Protein AF-A0A2V6XNB4-F1 (afdb_monomer_lite)

Radius o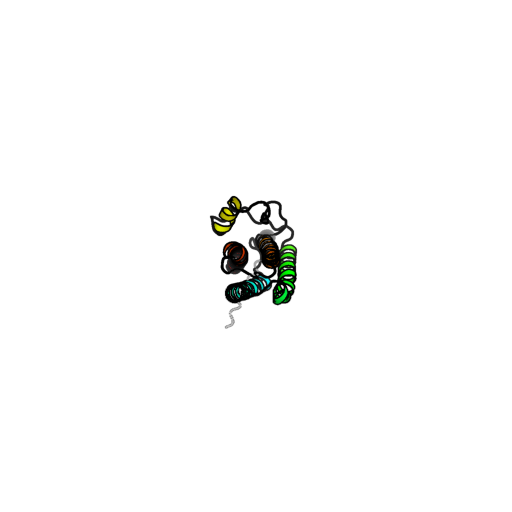f gyration: 26.59 Å; chains: 1; bounding box: 53×31×104 Å

Structure (mmCIF, N/CA/C/O backbone):
data_AF-A0A2V6XNB4-F1
#
_entry.id   AF-A0A2V6XNB4-F1
#
loop_
_atom_site.group_PDB
_atom_site.id
_atom_site.type_symbol
_atom_site.label_atom_id
_atom_site.label_alt_id
_atom_site.label_comp_id
_atom_site.label_asym_id
_atom_site.label_entity_id
_atom_site.label_seq_id
_atom_site.pdbx_PDB_ins_code
_atom_site.Cartn_x
_atom_site.Cartn_y
_atom_site.Cartn_z
_atom_site.occupancy
_atom_site.B_iso_or_equiv
_atom_site.auth_seq_id
_atom_site.auth_comp_id
_atom_site.auth_asym_id
_atom_site.auth_atom_id
_atom_site.pdbx_PDB_model_num
ATOM 1 N N . MET A 1 1 ? -8.837 -12.699 82.727 1.00 42.81 1 MET A N 1
ATOM 2 C CA . MET A 1 1 ? -9.669 -11.525 82.376 1.00 42.81 1 MET A CA 1
ATOM 3 C C . MET A 1 1 ? -9.891 -11.520 80.866 1.00 42.81 1 MET A C 1
ATOM 5 O O . MET A 1 1 ? -9.020 -11.068 80.139 1.00 42.81 1 MET A O 1
ATOM 9 N N . ALA A 1 2 ? -11.000 -12.085 80.384 1.00 44.78 2 ALA A N 1
ATOM 10 C CA . ALA A 1 2 ? -11.318 -12.168 78.955 1.00 44.78 2 ALA A CA 1
ATOM 11 C C . ALA A 1 2 ? -12.496 -11.232 78.648 1.00 44.78 2 ALA A C 1
ATOM 13 O O . ALA A 1 2 ? -13.593 -11.425 79.165 1.00 44.78 2 ALA A O 1
ATOM 14 N N . ARG A 1 3 ? -12.256 -10.177 77.859 1.00 52.78 3 ARG A N 1
ATOM 15 C CA . ARG A 1 3 ? -13.301 -9.248 77.405 1.00 52.78 3 ARG A CA 1
ATOM 16 C C . ARG A 1 3 ? -13.975 -9.831 76.162 1.00 52.78 3 ARG A C 1
ATOM 18 O O . ARG A 1 3 ? -13.385 -9.806 75.085 1.00 52.78 3 ARG A O 1
ATOM 25 N N . LEU A 1 4 ? -15.203 -10.333 76.309 1.00 51.72 4 LEU A N 1
ATOM 26 C CA . LEU A 1 4 ? -16.072 -10.641 75.172 1.00 51.72 4 LEU A CA 1
ATOM 27 C C . LEU A 1 4 ? -16.420 -9.335 74.442 1.00 51.72 4 LEU A C 1
ATOM 29 O O . LEU A 1 4 ? -17.071 -8.454 75.001 1.00 51.72 4 LEU A O 1
ATOM 33 N N . ARG A 1 5 ? -15.980 -9.211 73.188 1.00 61.19 5 ARG A N 1
ATOM 34 C CA . ARG A 1 5 ? -16.463 -8.183 72.262 1.00 61.19 5 ARG A CA 1
ATOM 35 C C . ARG A 1 5 ? -17.770 -8.682 71.653 1.00 61.19 5 ARG A C 1
ATOM 37 O O . ARG A 1 5 ? -17.759 -9.594 70.833 1.00 61.19 5 ARG A O 1
ATOM 44 N N . ALA A 1 6 ? -18.883 -8.091 72.075 1.00 53.97 6 ALA A N 1
ATOM 45 C CA . ALA A 1 6 ? -20.176 -8.278 71.438 1.00 53.97 6 ALA A CA 1
ATOM 46 C C . ALA A 1 6 ? -20.136 -7.640 70.040 1.00 53.97 6 ALA A C 1
ATOM 48 O O . ALA A 1 6 ? -20.101 -6.417 69.904 1.00 53.97 6 ALA A O 1
ATOM 49 N N . PHE A 1 7 ? -20.099 -8.472 69.001 1.00 56.19 7 PHE A N 1
ATOM 50 C CA . PHE A 1 7 ? -20.357 -8.039 67.633 1.00 56.19 7 PHE A CA 1
ATOM 51 C C . PHE A 1 7 ? -21.868 -7.859 67.480 1.00 56.19 7 PHE A C 1
ATOM 53 O O . PHE A 1 7 ? -22.618 -8.829 67.395 1.00 56.19 7 PHE A O 1
ATOM 60 N N . LEU A 1 8 ? -22.317 -6.604 67.483 1.00 51.56 8 LEU A N 1
ATOM 61 C CA . LEU A 1 8 ? -23.664 -6.242 67.058 1.00 51.56 8 LEU A CA 1
ATOM 62 C C . LEU A 1 8 ? -23.783 -6.551 65.565 1.00 51.56 8 LEU A C 1
ATOM 64 O O . LEU A 1 8 ? -23.260 -5.825 64.721 1.00 51.56 8 LEU A O 1
ATOM 68 N N . ILE A 1 9 ? -24.461 -7.651 65.250 1.00 56.78 9 ILE A N 1
ATOM 69 C CA . ILE A 1 9 ? -24.905 -7.963 63.896 1.00 56.78 9 ILE A CA 1
ATOM 70 C C . ILE A 1 9 ? -26.051 -6.989 63.596 1.00 56.78 9 ILE A C 1
ATOM 72 O O . ILE A 1 9 ? -27.205 -7.245 63.931 1.00 56.78 9 ILE A O 1
ATOM 76 N N . LEU A 1 10 ? -25.728 -5.822 63.030 1.00 55.91 10 LEU A N 1
ATOM 77 C CA . LEU A 1 10 ? -26.738 -4.949 62.440 1.00 55.91 10 LEU A CA 1
ATOM 78 C C . LEU A 1 10 ? -27.317 -5.677 61.228 1.00 55.91 10 LEU A C 1
ATOM 80 O O . LEU A 1 10 ? -26.638 -5.829 60.215 1.00 55.91 10 LEU A O 1
ATOM 84 N N . HIS A 1 11 ? -28.567 -6.126 61.332 1.00 57.62 11 HIS A N 1
ATOM 85 C CA . HIS A 1 11 ? -29.320 -6.582 60.172 1.00 57.62 11 HIS A CA 1
ATOM 86 C C . HIS A 1 11 ? -29.524 -5.393 59.220 1.00 57.62 11 HIS A C 1
ATOM 88 O O . HIS A 1 11 ? -30.207 -4.433 59.595 1.00 57.62 11 HIS A O 1
ATOM 94 N N . PRO A 1 12 ? -28.928 -5.410 58.013 1.00 58.97 12 PRO A N 1
ATOM 95 C CA . PRO A 1 12 ? -29.133 -4.347 57.043 1.00 58.97 12 PRO A CA 1
ATOM 96 C C . PRO A 1 12 ? -30.604 -4.335 56.626 1.00 58.97 12 PRO A C 1
ATOM 98 O O . PRO A 1 12 ? -31.209 -5.385 56.396 1.00 58.97 12 PRO A O 1
ATOM 101 N N . ARG A 1 13 ? -31.197 -3.141 56.551 1.00 72.62 13 ARG A N 1
ATOM 102 C CA . ARG A 1 13 ? -32.594 -2.990 56.124 1.00 72.62 13 ARG A CA 1
ATOM 103 C C . ARG A 1 13 ? -32.715 -3.377 54.642 1.00 72.62 13 ARG A C 1
ATOM 105 O O . ARG A 1 13 ? -31.803 -3.068 53.874 1.00 72.62 13 ARG A O 1
ATOM 112 N N . PRO A 1 14 ? -33.826 -3.998 54.207 1.00 69.31 14 PRO A N 1
ATOM 113 C CA . PRO A 1 14 ? -34.010 -4.438 52.817 1.00 69.31 14 PRO A CA 1
ATOM 114 C C . PRO A 1 14 ? -33.894 -3.291 51.795 1.00 69.31 14 PRO A C 1
ATOM 116 O O . PRO A 1 14 ? -33.482 -3.506 50.660 1.00 69.31 14 PRO A O 1
ATOM 119 N N . GLU A 1 15 ? -34.152 -2.051 52.215 1.00 69.88 15 GLU A N 1
ATOM 120 C CA . GLU A 1 15 ? -33.983 -0.846 51.393 1.00 69.88 15 GLU A CA 1
ATOM 121 C C . GLU A 1 15 ? -32.513 -0.556 51.032 1.00 69.88 15 GLU A C 1
ATOM 123 O O . GLU A 1 15 ? -32.226 -0.020 49.963 1.00 69.88 15 GLU A O 1
ATOM 128 N N . GLN A 1 16 ? -31.557 -0.971 51.874 1.00 71.06 16 GLN A N 1
ATOM 129 C CA . GLN A 1 16 ? -30.125 -0.825 51.586 1.00 71.06 16 GLN A CA 1
ATOM 130 C C . GLN A 1 16 ? -29.653 -1.810 50.508 1.00 71.06 16 GLN A C 1
ATOM 132 O O . GLN A 1 16 ? -28.746 -1.487 49.745 1.00 71.06 16 GLN A O 1
ATOM 137 N N . TRP A 1 17 ? -30.291 -2.978 50.389 1.00 75.31 17 TRP A N 1
ATOM 138 C CA . TRP A 1 17 ? -29.971 -3.959 49.347 1.00 75.31 17 TRP A CA 1
ATOM 139 C C . TRP A 1 17 ? -30.378 -3.487 47.951 1.00 75.31 17 TRP A C 1
ATOM 141 O O . TRP A 1 17 ? -29.634 -3.700 46.995 1.00 75.31 17 TRP A O 1
ATOM 151 N N . LEU A 1 18 ? -31.515 -2.795 47.836 1.00 75.25 18 LEU A N 1
ATOM 152 C CA . LEU A 1 18 ? -31.970 -2.202 46.575 1.00 75.25 18 LEU A CA 1
ATOM 153 C C . LEU A 1 18 ? -30.993 -1.140 46.062 1.00 75.25 18 LEU A C 1
ATOM 155 O O . LEU A 1 18 ? -30.631 -1.170 44.890 1.00 75.25 18 LEU A O 1
ATOM 159 N N . LEU A 1 19 ? -30.505 -0.258 46.940 1.00 77.31 19 LEU A N 1
ATOM 160 C CA . LEU A 1 19 ? -29.501 0.750 46.581 1.00 77.31 19 LEU A CA 1
ATOM 161 C C . LEU A 1 19 ? -28.170 0.121 46.155 1.00 77.31 19 LEU A C 1
ATOM 163 O O . LEU A 1 19 ? -27.579 0.561 45.172 1.00 77.31 19 LEU A O 1
ATOM 167 N N . VAL A 1 20 ? -27.718 -0.930 46.846 1.00 77.00 20 VAL A N 1
ATOM 168 C CA . VAL A 1 20 ? -26.485 -1.647 46.482 1.00 77.00 20 VAL A CA 1
ATOM 169 C C . VAL A 1 2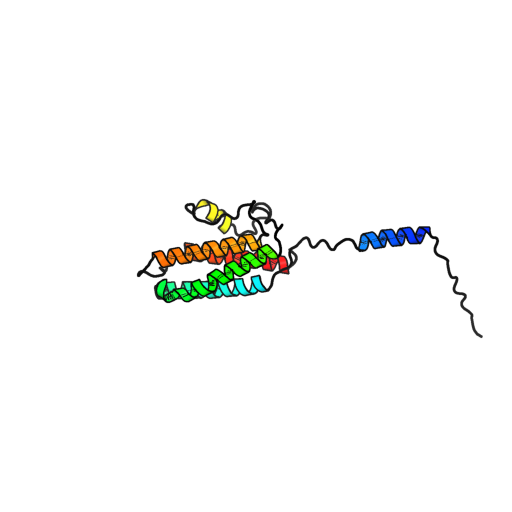0 ? -26.629 -2.348 45.129 1.00 77.00 20 VAL A C 1
ATOM 171 O O . VAL A 1 20 ? -25.717 -2.251 44.314 1.00 77.00 20 VAL A O 1
ATOM 174 N N . LEU A 1 21 ? -27.769 -2.986 44.843 1.00 77.62 21 LEU A N 1
ATOM 175 C CA . LEU A 1 21 ? -28.040 -3.629 43.549 1.00 77.62 21 LEU A CA 1
ATOM 176 C C . LEU A 1 21 ? -28.116 -2.623 42.392 1.00 77.62 21 LEU A C 1
ATOM 178 O O . LEU A 1 21 ? -27.588 -2.892 41.315 1.00 77.62 21 LEU A O 1
ATOM 182 N N . LEU A 1 22 ? -28.719 -1.453 42.617 1.00 76.25 22 LEU A N 1
ATOM 183 C CA . LEU A 1 22 ? -28.823 -0.390 41.612 1.00 76.25 22 LEU A CA 1
ATOM 184 C C . LEU A 1 22 ? -27.452 0.239 41.314 1.00 76.25 22 LEU A C 1
ATOM 186 O O . LEU A 1 22 ? -27.121 0.487 40.154 1.00 76.25 22 LEU A O 1
ATOM 190 N N . LEU A 1 23 ? -26.621 0.418 42.348 1.00 72.88 23 LEU A N 1
ATOM 191 C CA . LEU A 1 23 ? -25.243 0.891 42.207 1.00 72.88 23 LEU A CA 1
ATOM 192 C C . LEU A 1 23 ? -24.356 -0.142 41.492 1.00 72.88 23 LEU A C 1
ATOM 194 O O . LEU A 1 23 ? -23.561 0.224 40.630 1.00 72.88 23 LEU A O 1
ATOM 198 N N . TYR A 1 24 ? -24.516 -1.434 41.807 1.00 72.62 24 TYR A N 1
ATOM 199 C CA . TYR A 1 24 ? -23.783 -2.510 41.135 1.00 72.62 24 TYR A CA 1
ATOM 200 C C . TYR A 1 24 ? -24.183 -2.611 39.660 1.00 72.62 24 TYR A C 1
ATOM 202 O O . TYR A 1 24 ? -23.306 -2.699 38.809 1.00 72.62 24 TYR A O 1
ATOM 210 N N . GLY A 1 25 ? -25.480 -2.505 39.344 1.00 67.00 25 GLY A N 1
ATOM 211 C CA . GLY A 1 25 ? -25.990 -2.502 37.970 1.00 67.00 25 GLY A CA 1
ATOM 212 C C . GLY A 1 25 ? -25.437 -1.359 37.111 1.00 67.00 25 GLY A C 1
ATOM 213 O O . GLY A 1 25 ? -25.128 -1.575 35.942 1.00 67.00 25 GLY A O 1
ATOM 214 N N . ALA A 1 26 ? -25.232 -0.173 37.695 1.00 61.41 26 ALA A N 1
ATOM 215 C CA . ALA A 1 26 ? -24.593 0.954 37.009 1.00 61.41 26 ALA A CA 1
ATOM 216 C C . ALA A 1 26 ? -23.077 0.755 36.800 1.00 61.41 26 ALA A C 1
ATOM 218 O O . ALA A 1 26 ? -22.527 1.227 35.807 1.00 61.41 26 ALA A O 1
ATOM 219 N N . LEU A 1 27 ? -22.401 0.031 37.701 1.00 59.59 27 LEU A N 1
ATOM 220 C CA . LEU A 1 27 ? -20.961 -0.253 37.621 1.00 59.59 27 LEU A CA 1
ATOM 221 C C . LEU A 1 27 ? -20.611 -1.408 36.670 1.00 59.59 27 LEU A C 1
ATOM 223 O O . LEU A 1 27 ? -19.488 -1.449 36.176 1.00 59.59 27 LEU A O 1
ATOM 227 N N . VAL A 1 28 ? -21.559 -2.302 36.351 1.00 61.50 28 VAL A N 1
ATOM 228 C CA . VAL A 1 28 ? -21.407 -3.250 35.222 1.00 61.50 28 VAL A CA 1
ATOM 229 C C . VAL A 1 28 ? -21.686 -2.580 33.868 1.00 61.50 28 VAL A C 1
ATOM 231 O O . VAL A 1 28 ? -21.702 -3.251 32.835 1.00 61.50 28 VAL A O 1
ATOM 234 N N . GLY A 1 29 ? -21.900 -1.257 33.858 1.00 53.81 29 GLY A N 1
ATOM 235 C CA . GLY A 1 29 ? -22.015 -0.455 32.650 1.00 53.81 29 GLY A CA 1
ATOM 236 C C . GLY A 1 29 ? -20.847 -0.751 31.718 1.00 53.81 29 GLY A C 1
ATOM 237 O O . GLY A 1 29 ? -19.687 -0.571 32.086 1.00 53.81 29 GLY A O 1
ATOM 238 N N . CYS A 1 30 ? -21.181 -1.269 30.535 1.00 58.44 30 CYS A N 1
ATOM 239 C CA . CYS A 1 30 ? -20.255 -1.651 29.484 1.00 58.44 30 CYS A CA 1
ATOM 240 C C . CYS A 1 30 ? -19.095 -0.661 29.411 1.00 58.44 30 CYS A C 1
ATOM 242 O O . CYS A 1 30 ? -19.317 0.540 29.259 1.00 58.44 30 CYS A O 1
ATOM 244 N N . THR A 1 31 ? -17.861 -1.155 29.490 1.00 53.81 31 THR A N 1
ATOM 245 C CA . THR A 1 31 ? -16.679 -0.387 29.110 1.00 53.81 31 THR A CA 1
ATOM 246 C C . THR A 1 31 ? -16.856 -0.011 27.643 1.00 53.81 31 THR A C 1
ATOM 248 O O . THR A 1 31 ? -16.518 -0.778 26.742 1.00 53.81 31 THR A O 1
ATOM 251 N N . VAL A 1 32 ? -17.464 1.149 27.390 1.00 55.00 32 VAL A N 1
ATOM 252 C CA . VAL A 1 32 ? -17.622 1.698 26.050 1.00 55.00 32 VAL A CA 1
ATOM 253 C C . VAL A 1 32 ? -16.219 2.072 25.600 1.00 55.00 32 VAL A C 1
ATOM 255 O O . VAL A 1 32 ? -15.714 3.155 25.889 1.00 55.00 32 VAL A O 1
ATOM 258 N N . ARG A 1 33 ? -15.536 1.136 24.936 1.00 56.56 33 ARG A N 1
ATOM 259 C CA . ARG A 1 33 ? -14.321 1.445 24.192 1.00 56.56 33 ARG A CA 1
ATOM 260 C C . ARG A 1 33 ? -14.748 2.270 22.987 1.00 56.56 33 ARG A C 1
ATOM 262 O O . ARG A 1 33 ? -15.116 1.727 21.953 1.00 56.56 33 ARG A O 1
ATOM 269 N N . LEU A 1 34 ? -14.719 3.590 23.158 1.00 61.91 34 LEU A N 1
ATOM 270 C CA . LEU A 1 34 ? -14.965 4.555 22.085 1.00 61.91 34 LEU A CA 1
ATOM 271 C C . LEU A 1 34 ? -13.915 4.474 20.966 1.00 61.91 34 LEU A C 1
ATOM 273 O O . LEU A 1 34 ? -14.150 4.989 19.879 1.00 61.91 34 LEU A O 1
ATOM 277 N N . ILE A 1 35 ? -12.777 3.819 21.216 1.00 65.56 35 ILE A N 1
ATOM 278 C CA . ILE A 1 35 ? -11.653 3.729 20.286 1.00 65.56 35 ILE A CA 1
ATOM 279 C C . ILE A 1 35 ? -11.433 2.266 19.902 1.00 65.56 35 ILE A C 1
ATOM 281 O O . ILE A 1 35 ? -11.346 1.382 20.760 1.00 65.56 35 ILE A O 1
ATOM 285 N N . GLN A 1 36 ? -11.355 2.028 18.592 1.00 73.81 36 GLN A N 1
ATOM 286 C CA . GLN A 1 36 ? -10.986 0.745 17.997 1.00 73.81 36 GLN A CA 1
ATOM 287 C C . GLN A 1 36 ? -9.654 0.240 18.573 1.00 73.81 36 GLN A C 1
ATOM 289 O O . GLN A 1 36 ? -8.712 1.028 18.695 1.00 73.81 36 GLN A O 1
ATOM 294 N N . PRO A 1 37 ? -9.535 -1.057 18.907 1.00 83.00 37 PRO A N 1
ATOM 295 C CA . PRO A 1 37 ? -8.266 -1.594 19.366 1.00 83.00 37 PRO A CA 1
ATOM 296 C C . PRO A 1 37 ? -7.214 -1.466 18.259 1.00 83.00 37 PRO A C 1
ATOM 298 O O . PRO A 1 37 ? -7.492 -1.709 17.087 1.00 83.00 37 PRO A O 1
ATOM 301 N N . HIS A 1 38 ? -6.005 -1.080 18.657 1.00 89.62 38 HIS A N 1
ATOM 302 C CA . HIS A 1 38 ? -4.817 -1.137 17.810 1.00 89.62 38 HIS A CA 1
ATOM 303 C C . HIS A 1 38 ? -4.607 -2.554 17.261 1.00 89.62 38 HIS A C 1
ATOM 305 O O . HIS A 1 38 ? -4.710 -3.524 18.019 1.00 89.62 38 HIS A O 1
ATOM 311 N N . ASP A 1 39 ? -4.265 -2.672 15.977 1.00 94.19 39 ASP A N 1
ATOM 312 C CA . ASP A 1 39 ? -3.939 -3.952 15.352 1.00 94.19 39 ASP A CA 1
ATOM 313 C C . ASP A 1 39 ? -2.443 -4.036 15.030 1.00 94.19 39 ASP A C 1
ATOM 315 O O . ASP A 1 39 ? -1.956 -3.528 14.017 1.00 94.19 39 ASP A O 1
ATOM 319 N N . GLU A 1 40 ? -1.699 -4.749 15.878 1.00 95.31 40 GLU A N 1
ATOM 320 C CA . GLU A 1 40 ? -0.253 -4.907 15.707 1.00 95.31 40 GLU A CA 1
ATOM 321 C C . GLU A 1 40 ? 0.139 -5.600 14.392 1.00 95.31 40 GLU A C 1
ATOM 323 O O . GLU A 1 40 ? 1.265 -5.449 13.913 1.00 95.31 40 GLU A O 1
ATOM 328 N N . VAL A 1 41 ? -0.748 -6.417 13.811 1.00 97.12 41 VAL A N 1
ATOM 329 C CA . VAL A 1 41 ? -0.471 -7.065 12.524 1.00 97.12 41 VAL A CA 1
ATOM 330 C C . VAL A 1 41 ? -0.503 -6.026 11.412 1.00 97.12 41 VAL A C 1
ATOM 332 O O . VAL A 1 41 ? 0.363 -6.073 10.539 1.00 97.12 41 VAL A O 1
ATOM 335 N N . ILE A 1 42 ? -1.445 -5.083 11.457 1.00 96.62 42 ILE A N 1
ATOM 336 C CA . ILE A 1 42 ? -1.513 -3.978 10.497 1.00 96.62 42 ILE A CA 1
ATOM 337 C C . ILE A 1 42 ? -0.280 -3.087 10.656 1.00 96.62 42 ILE A C 1
ATOM 339 O O . ILE A 1 42 ? 0.450 -2.902 9.685 1.00 96.62 42 ILE A O 1
ATOM 343 N N . ASP A 1 43 ? 0.021 -2.634 11.875 1.00 96.50 43 ASP A N 1
ATOM 344 C CA . ASP A 1 43 ? 1.171 -1.763 12.162 1.00 96.50 43 ASP A CA 1
ATOM 345 C C . ASP A 1 43 ? 2.499 -2.350 11.653 1.00 96.50 43 ASP A C 1
ATOM 347 O O . ASP A 1 43 ? 3.223 -1.721 10.873 1.00 96.50 43 ASP A O 1
ATOM 351 N N . ARG A 1 44 ? 2.787 -3.614 11.998 1.00 98.12 44 ARG A N 1
ATOM 352 C CA . ARG A 1 44 ? 4.026 -4.281 11.572 1.00 98.12 44 ARG A CA 1
ATOM 353 C C . ARG A 1 44 ? 4.100 -4.491 10.063 1.00 98.12 44 ARG A C 1
ATOM 355 O O . ARG A 1 44 ? 5.163 -4.290 9.476 1.00 98.12 44 ARG A O 1
ATOM 362 N N . ASN A 1 45 ? 3.015 -4.938 9.425 1.00 98.31 45 ASN A N 1
ATOM 363 C CA . ASN A 1 45 ? 3.054 -5.247 7.992 1.00 98.31 45 ASN A CA 1
ATOM 364 C C . ASN A 1 45 ? 3.075 -3.984 7.131 1.00 98.31 45 ASN A C 1
ATOM 366 O O . ASN A 1 45 ? 3.781 -3.968 6.126 1.00 98.31 45 ASN A O 1
ATOM 370 N N . VAL A 1 46 ? 2.370 -2.923 7.530 1.00 98.19 46 VAL A N 1
ATOM 371 C CA . VAL A 1 46 ? 2.422 -1.634 6.829 1.00 98.19 46 VAL A CA 1
ATOM 372 C C . VAL A 1 46 ? 3.783 -0.965 7.019 1.00 98.19 46 VAL A C 1
ATOM 374 O O . VAL A 1 46 ? 4.318 -0.416 6.059 1.00 98.19 46 VAL A O 1
ATOM 377 N N . SER A 1 47 ? 4.399 -1.073 8.203 1.00 98.38 47 SER A N 1
ATOM 378 C CA . SER A 1 47 ? 5.775 -0.598 8.420 1.00 98.38 47 SER A CA 1
ATOM 379 C C . SER A 1 47 ? 6.760 -1.318 7.500 1.00 98.38 47 SER A C 1
ATOM 381 O O . SER A 1 47 ? 7.529 -0.677 6.786 1.00 98.38 47 SER A O 1
ATOM 383 N N . ARG A 1 48 ? 6.675 -2.655 7.431 1.00 98.56 48 ARG A N 1
ATOM 384 C CA . ARG A 1 48 ? 7.510 -3.450 6.522 1.00 98.56 48 ARG A CA 1
ATOM 385 C C . ARG A 1 48 ? 7.278 -3.071 5.060 1.00 98.56 48 ARG A C 1
ATOM 387 O O . ARG A 1 48 ? 8.244 -2.896 4.324 1.00 98.56 48 ARG A O 1
ATOM 394 N N . PHE A 1 49 ? 6.019 -2.921 4.647 1.00 98.62 49 PHE A N 1
ATOM 395 C CA . PHE A 1 49 ? 5.681 -2.464 3.301 1.00 98.62 49 PHE A CA 1
ATOM 396 C C . PHE A 1 49 ? 6.337 -1.114 2.997 1.00 98.62 49 PHE A C 1
ATOM 398 O O . PHE A 1 49 ? 6.973 -0.967 1.960 1.00 98.62 49 PHE A O 1
ATOM 405 N N . HIS A 1 50 ? 6.219 -0.142 3.906 1.00 98.25 50 HIS A N 1
ATOM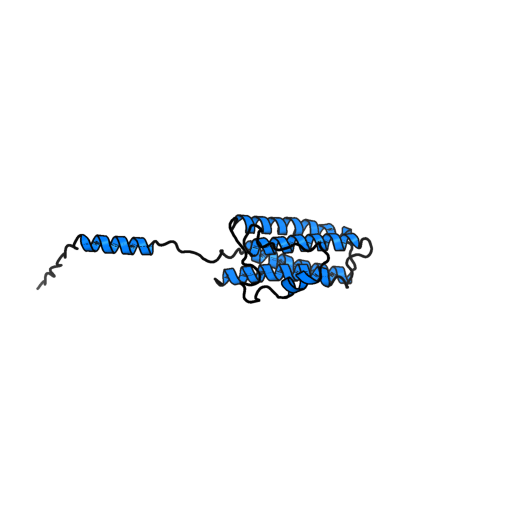 406 C CA . HIS A 1 50 ? 6.784 1.194 3.737 1.00 98.25 50 HIS A CA 1
ATOM 407 C C . HIS A 1 50 ? 8.302 1.150 3.508 1.00 98.25 50 HIS A C 1
ATOM 409 O O . HIS A 1 50 ? 8.803 1.758 2.560 1.00 98.25 50 HIS A O 1
ATOM 415 N N . GLU A 1 51 ? 9.027 0.402 4.342 1.00 98.44 51 GLU A N 1
ATOM 416 C CA . GLU A 1 51 ? 10.480 0.243 4.235 1.00 98.44 51 GLU A CA 1
ATOM 417 C C . GLU A 1 51 ? 10.898 -0.455 2.934 1.00 98.44 51 GLU A C 1
ATOM 419 O O . GLU A 1 51 ? 11.808 0.007 2.237 1.00 98.44 51 GLU A O 1
ATOM 424 N N . GLU A 1 52 ? 10.233 -1.559 2.586 1.00 98.56 52 GLU A N 1
ATOM 425 C CA . GLU A 1 52 ? 10.543 -2.324 1.379 1.00 98.56 52 GLU A CA 1
ATOM 426 C C . GLU A 1 52 ? 10.188 -1.556 0.106 1.00 98.56 52 GLU A C 1
ATOM 428 O O . GLU A 1 52 ? 10.982 -1.546 -0.832 1.00 98.56 52 GLU A O 1
ATOM 433 N N . PHE A 1 53 ? 9.055 -0.852 0.077 1.00 98.25 53 PHE A N 1
ATOM 434 C CA . PHE A 1 53 ? 8.648 -0.023 -1.056 1.00 98.25 53 PHE A CA 1
ATOM 435 C C . PHE A 1 53 ? 9.590 1.167 -1.263 1.00 98.25 53 PHE A C 1
ATOM 437 O O . PHE A 1 53 ? 9.979 1.473 -2.395 1.00 98.25 53 PHE A O 1
ATOM 444 N N . LEU A 1 54 ? 10.022 1.823 -0.183 1.00 96.69 54 LEU A N 1
ATOM 445 C CA . LEU A 1 54 ? 11.012 2.893 -0.275 1.00 96.69 54 LEU A CA 1
ATOM 446 C C . LEU A 1 54 ? 12.332 2.372 -0.856 1.00 96.69 54 LEU A C 1
ATOM 448 O O . LEU A 1 54 ? 12.865 2.958 -1.798 1.00 96.69 54 LEU A O 1
ATOM 452 N N . ARG A 1 55 ? 12.836 1.244 -0.341 1.00 97.38 55 ARG A N 1
ATOM 453 C CA . ARG A 1 55 ? 14.060 0.616 -0.855 1.00 97.38 55 ARG A CA 1
ATOM 454 C C . ARG A 1 55 ? 13.909 0.220 -2.321 1.00 97.38 55 ARG A C 1
ATOM 456 O O . ARG A 1 55 ? 14.783 0.534 -3.124 1.00 97.38 55 ARG A O 1
ATOM 463 N N . PHE A 1 56 ? 12.794 -0.421 -2.663 1.00 97.25 56 PHE A N 1
ATOM 464 C CA . PHE A 1 56 ? 12.468 -0.836 -4.020 1.00 97.25 56 PHE A CA 1
ATOM 465 C C . PHE A 1 56 ? 12.525 0.350 -4.984 1.00 97.25 56 PHE A C 1
ATOM 467 O O . PHE A 1 56 ? 13.260 0.315 -5.964 1.00 97.25 56 PHE A O 1
ATOM 474 N N . THR A 1 57 ? 11.810 1.433 -4.684 1.00 95.56 57 THR A N 1
ATOM 475 C CA . THR A 1 57 ? 11.732 2.593 -5.584 1.00 95.56 57 THR A CA 1
ATOM 476 C C . THR A 1 57 ? 13.043 3.372 -5.701 1.00 95.56 57 THR A C 1
ATOM 478 O O . THR A 1 57 ? 13.323 3.911 -6.770 1.00 95.56 57 THR A O 1
ATOM 481 N N . ILE A 1 58 ? 13.874 3.408 -4.654 1.00 94.12 58 ILE A N 1
ATOM 482 C CA . ILE A 1 58 ? 15.235 3.963 -4.735 1.00 94.12 58 ILE A CA 1
ATOM 483 C C . ILE A 1 58 ? 16.108 3.112 -5.662 1.00 94.12 58 ILE A C 1
ATOM 485 O O . ILE A 1 58 ? 16.780 3.663 -6.533 1.00 94.12 58 ILE A O 1
ATOM 489 N N . GLU A 1 59 ? 16.087 1.789 -5.495 1.00 95.12 59 GLU A N 1
ATOM 490 C CA . GLU A 1 59 ? 16.891 0.874 -6.306 1.00 95.12 59 GLU A CA 1
ATOM 491 C C . GLU A 1 59 ? 16.470 0.926 -7.776 1.00 95.12 59 GLU A C 1
ATOM 493 O O . GLU A 1 59 ? 17.300 1.159 -8.655 1.00 95.12 59 GLU A O 1
ATOM 498 N N . GLN A 1 60 ? 15.167 0.814 -8.048 1.00 94.38 60 GLN A N 1
ATOM 499 C CA . GLN A 1 60 ? 14.652 0.855 -9.416 1.00 94.38 60 GLN A CA 1
ATOM 500 C C . GLN A 1 60 ? 14.864 2.223 -10.072 1.00 94.38 60 GLN A C 1
ATOM 502 O O . GLN A 1 60 ? 15.171 2.277 -11.255 1.00 94.38 60 GLN A O 1
ATOM 507 N N . GLY A 1 61 ? 14.803 3.329 -9.322 1.00 90.12 61 GLY A N 1
ATOM 508 C CA . GLY A 1 61 ? 15.134 4.654 -9.859 1.00 90.12 61 GLY A CA 1
ATOM 509 C C . GLY A 1 61 ? 16.605 4.802 -10.278 1.00 90.12 61 GLY A C 1
ATOM 510 O O . GLY A 1 61 ? 16.912 5.624 -11.141 1.00 90.12 61 GLY A O 1
ATOM 511 N N . ARG A 1 62 ? 17.520 4.007 -9.698 1.00 91.56 62 ARG A N 1
ATOM 512 C CA . ARG A 1 62 ? 18.945 3.974 -10.080 1.00 91.56 62 ARG A CA 1
ATOM 513 C C . ARG A 1 62 ? 19.204 3.042 -11.257 1.00 91.56 62 ARG A C 1
ATOM 515 O O . ARG A 1 62 ? 19.969 3.396 -12.149 1.00 91.56 62 ARG A O 1
ATOM 522 N N . THR A 1 63 ? 18.598 1.859 -11.244 1.00 93.75 63 THR A N 1
ATOM 523 C CA . THR A 1 63 ? 18.844 0.811 -12.246 1.00 93.75 63 THR A CA 1
ATOM 524 C C . THR A 1 63 ? 17.942 0.918 -13.467 1.00 93.75 63 THR A C 1
ATOM 526 O O . THR A 1 63 ? 18.233 0.294 -14.483 1.00 93.75 63 THR A O 1
ATOM 529 N N . ARG A 1 64 ? 16.859 1.702 -13.378 1.00 92.69 64 ARG A N 1
ATOM 530 C CA . ARG A 1 64 ? 15.740 1.697 -14.329 1.00 92.69 64 ARG A CA 1
ATOM 531 C C . ARG A 1 64 ? 15.211 0.283 -14.569 1.00 92.69 64 ARG A C 1
ATOM 533 O O . ARG A 1 64 ? 14.924 -0.097 -15.702 1.00 92.69 64 ARG A O 1
ATOM 540 N N . GLY A 1 65 ? 15.129 -0.530 -13.515 1.00 94.56 65 GLY A N 1
ATOM 541 C CA . GLY A 1 65 ? 14.630 -1.892 -13.655 1.00 94.56 65 GLY A CA 1
ATOM 542 C C . GLY A 1 65 ? 13.184 -1.898 -14.142 1.00 94.56 65 GLY A C 1
ATOM 543 O O . GLY A 1 65 ? 12.410 -0.989 -13.845 1.00 94.56 65 GLY A O 1
ATOM 544 N N . THR A 1 66 ? 12.849 -2.903 -14.950 1.00 97.62 66 THR A N 1
ATOM 545 C CA . THR A 1 66 ? 11.544 -3.017 -15.607 1.00 97.62 66 THR A CA 1
ATOM 546 C C . THR A 1 66 ? 10.521 -3.691 -14.706 1.00 97.62 66 THR A C 1
ATOM 548 O O . THR A 1 66 ? 10.870 -4.426 -13.778 1.00 97.62 66 THR A O 1
ATOM 551 N N . PHE A 1 67 ? 9.239 -3.498 -15.012 1.00 97.50 67 PHE A N 1
ATOM 552 C CA . PHE A 1 67 ? 8.160 -4.182 -14.304 1.00 97.50 67 PHE A CA 1
ATOM 553 C C . PHE A 1 67 ? 8.307 -5.707 -14.380 1.00 97.50 67 PHE A C 1
ATOM 555 O O . PHE A 1 67 ? 8.251 -6.377 -13.353 1.00 97.50 67 PHE A O 1
ATOM 562 N N . ALA A 1 68 ? 8.587 -6.244 -15.573 1.00 97.50 68 ALA A N 1
ATOM 563 C CA . ALA A 1 68 ? 8.745 -7.683 -15.792 1.00 97.50 68 ALA A CA 1
ATOM 564 C C . ALA A 1 68 ? 9.868 -8.295 -14.935 1.00 97.50 68 ALA A C 1
ATOM 566 O O . ALA A 1 68 ? 9.702 -9.380 -14.386 1.00 97.50 68 ALA A O 1
ATOM 567 N N . ALA A 1 69 ? 10.987 -7.583 -14.757 1.00 97.69 69 ALA A N 1
ATOM 568 C CA . ALA A 1 69 ? 12.089 -8.038 -13.905 1.00 97.69 69 ALA A CA 1
ATOM 569 C C . ALA A 1 69 ? 11.761 -7.990 -12.400 1.00 97.69 69 ALA A C 1
ATOM 571 O O . ALA A 1 69 ? 12.449 -8.613 -11.596 1.00 97.69 69 ALA A O 1
ATOM 572 N N . ASN A 1 70 ? 10.718 -7.255 -12.015 1.00 97.94 70 ASN A N 1
ATOM 573 C CA . ASN A 1 70 ? 10.368 -6.964 -10.628 1.00 97.94 70 ASN A CA 1
ATOM 574 C C . ASN A 1 70 ? 8.963 -7.453 -10.241 1.00 97.94 70 ASN A C 1
ATOM 576 O O . ASN A 1 70 ? 8.445 -7.069 -9.192 1.00 97.94 70 ASN A O 1
ATOM 580 N N . GLN A 1 71 ? 8.341 -8.306 -11.057 1.00 98.06 71 GLN A N 1
ATOM 581 C CA . GLN A 1 71 ? 6.959 -8.751 -10.865 1.00 98.06 71 GLN A CA 1
ATOM 582 C C . GLN A 1 71 ? 6.734 -9.401 -9.490 1.00 98.06 71 GLN A C 1
ATOM 584 O O . GLN A 1 71 ? 5.742 -9.114 -8.824 1.00 98.06 71 GLN A O 1
ATOM 589 N N . ALA A 1 72 ? 7.722 -10.157 -8.999 1.00 98.19 72 ALA A N 1
ATOM 590 C CA . ALA A 1 72 ? 7.674 -10.807 -7.691 1.00 98.19 72 ALA A CA 1
ATOM 591 C C . ALA A 1 72 ? 7.430 -9.833 -6.520 1.00 98.19 72 ALA A C 1
ATOM 593 O O . ALA A 1 72 ? 6.816 -10.215 -5.522 1.00 98.19 72 ALA A O 1
ATOM 594 N N . PHE A 1 73 ? 7.882 -8.576 -6.626 1.00 98.44 73 PHE A N 1
ATOM 595 C CA . PHE A 1 73 ? 7.615 -7.557 -5.607 1.00 98.44 73 PHE A CA 1
ATOM 596 C C . PHE A 1 73 ? 6.115 -7.242 -5.524 1.00 98.44 73 PHE A C 1
ATOM 598 O O . PHE A 1 73 ? 5.540 -7.211 -4.435 1.00 98.44 73 PHE A O 1
ATOM 605 N N . TYR A 1 74 ? 5.470 -7.073 -6.679 1.00 98.31 74 TYR A N 1
ATOM 606 C CA . TYR A 1 74 ? 4.037 -6.803 -6.787 1.00 98.31 74 TYR A CA 1
ATOM 607 C C . TYR A 1 74 ? 3.197 -8.014 -6.384 1.00 98.31 74 TYR A C 1
ATOM 609 O O . TYR A 1 74 ? 2.292 -7.873 -5.563 1.00 98.31 74 TYR A O 1
ATOM 617 N N . ASP A 1 75 ? 3.563 -9.205 -6.864 1.00 98.06 75 ASP A N 1
ATOM 618 C CA . ASP A 1 75 ? 2.892 -10.466 -6.524 1.00 98.06 75 ASP A CA 1
ATOM 619 C C . ASP A 1 75 ? 2.966 -10.770 -5.020 1.00 98.06 75 ASP A C 1
ATOM 621 O O . ASP A 1 75 ? 2.073 -11.397 -4.453 1.00 98.06 75 ASP A O 1
ATOM 625 N N . THR A 1 76 ? 4.017 -10.297 -4.345 1.00 98.25 76 THR A N 1
ATOM 626 C CA . THR A 1 76 ? 4.149 -10.418 -2.890 1.00 98.25 76 THR A CA 1
ATOM 627 C C . THR A 1 76 ? 3.258 -9.422 -2.156 1.00 98.25 76 THR A C 1
ATOM 629 O O . THR A 1 76 ? 2.593 -9.785 -1.182 1.00 98.25 76 THR A O 1
ATOM 632 N N . TRP A 1 77 ? 3.283 -8.152 -2.561 1.00 98.50 77 TRP A N 1
ATOM 633 C CA . TRP A 1 77 ? 2.707 -7.075 -1.759 1.00 98.50 77 TRP A CA 1
ATOM 634 C C . TRP A 1 77 ? 1.231 -6.807 -2.033 1.00 98.50 77 TRP A C 1
ATOM 636 O O . TRP A 1 77 ? 0.508 -6.534 -1.076 1.00 98.50 77 TRP A O 1
ATOM 646 N N . GLN A 1 78 ? 0.752 -6.965 -3.269 1.00 98.31 78 GLN A N 1
ATOM 647 C CA . GLN A 1 78 ? -0.659 -6.746 -3.599 1.00 98.31 78 GLN A CA 1
ATOM 648 C C . GLN A 1 78 ? -1.600 -7.626 -2.749 1.00 98.31 78 GLN A C 1
ATOM 650 O O . GLN A 1 78 ? -2.412 -7.070 -2.008 1.00 98.31 78 GLN A O 1
ATOM 655 N N . PRO A 1 79 ? -1.470 -8.972 -2.726 1.00 98.19 79 PRO A N 1
ATOM 656 C CA . PRO A 1 79 ? -2.371 -9.811 -1.930 1.00 98.19 79 PRO A CA 1
ATOM 657 C C . PRO A 1 79 ? -2.224 -9.588 -0.420 1.00 98.19 79 PRO A C 1
ATOM 659 O O . PRO A 1 79 ? -3.181 -9.776 0.337 1.00 98.19 79 PRO A O 1
ATOM 662 N N . ARG A 1 80 ? -1.039 -9.169 0.046 1.00 98.44 80 ARG A N 1
ATOM 663 C CA . ARG A 1 80 ? -0.823 -8.819 1.456 1.00 98.44 80 ARG A CA 1
ATOM 664 C C . ARG A 1 80 ? -1.608 -7.571 1.838 1.00 98.44 80 ARG A C 1
ATOM 666 O O . ARG A 1 80 ? -2.282 -7.604 2.862 1.00 98.44 80 ARG A O 1
ATOM 673 N N . LEU A 1 81 ? -1.560 -6.512 1.027 1.00 98.00 81 LEU A N 1
ATOM 674 C CA . LEU A 1 81 ? -2.348 -5.301 1.265 1.00 98.00 81 LEU A CA 1
ATOM 675 C C . LEU A 1 81 ? -3.849 -5.614 1.246 1.00 98.00 81 LEU A C 1
ATOM 677 O O . LEU A 1 81 ? -4.527 -5.274 2.210 1.00 98.00 81 LEU A O 1
ATOM 681 N N . THR A 1 82 ? -4.339 -6.381 0.266 1.00 97.38 82 THR A N 1
ATOM 682 C CA . THR A 1 82 ? -5.740 -6.842 0.229 1.00 97.38 82 THR A CA 1
ATOM 683 C C . THR A 1 82 ? -6.131 -7.615 1.496 1.00 97.38 82 THR A C 1
ATOM 685 O O . THR A 1 82 ? -7.203 -7.399 2.064 1.00 97.38 82 THR A O 1
ATOM 688 N N . THR A 1 83 ? -5.252 -8.491 1.995 1.00 97.94 83 THR A N 1
ATOM 689 C CA . THR A 1 83 ? -5.492 -9.244 3.240 1.00 97.94 83 THR A CA 1
ATOM 690 C C . THR A 1 83 ? -5.584 -8.318 4.456 1.00 97.94 83 THR A C 1
ATOM 692 O O . THR A 1 83 ? -6.434 -8.525 5.325 1.00 97.94 83 THR A O 1
ATOM 695 N N . LEU A 1 84 ? -4.739 -7.286 4.532 1.00 97.25 84 LEU A N 1
ATOM 696 C CA . LEU A 1 84 ? -4.800 -6.288 5.603 1.00 97.25 84 LEU A CA 1
ATOM 697 C C . LEU A 1 84 ? -6.083 -5.454 5.517 1.00 97.25 84 LEU A C 1
ATOM 699 O O . LEU A 1 84 ? -6.724 -5.246 6.546 1.00 97.25 84 LEU A O 1
ATOM 703 N N . THR A 1 85 ? -6.493 -5.038 4.315 1.00 95.56 85 THR A N 1
ATOM 704 C CA . THR A 1 85 ? -7.766 -4.339 4.085 1.00 95.56 85 THR A CA 1
ATOM 705 C C . THR A 1 85 ? -8.941 -5.187 4.576 1.00 95.56 85 THR A C 1
ATOM 707 O O . THR A 1 85 ? -9.751 -4.724 5.378 1.00 95.56 85 THR A O 1
ATOM 710 N N . ALA A 1 86 ? -9.006 -6.460 4.172 1.00 95.06 86 ALA A N 1
ATOM 711 C CA . ALA A 1 86 ? -10.061 -7.380 4.597 1.00 95.06 86 ALA A CA 1
ATOM 712 C C . ALA A 1 86 ? -10.076 -7.590 6.119 1.00 95.06 86 ALA A C 1
ATOM 714 O O . ALA A 1 86 ? -11.141 -7.618 6.737 1.00 95.06 86 ALA A O 1
ATOM 715 N N . ARG A 1 87 ? -8.897 -7.691 6.742 1.00 94.94 87 ARG A N 1
ATOM 716 C CA . ARG A 1 87 ? -8.751 -7.798 8.197 1.00 94.94 87 ARG A CA 1
ATOM 717 C C . ARG A 1 87 ? -9.291 -6.563 8.918 1.00 94.94 87 ARG A C 1
ATOM 719 O O . ARG A 1 87 ? -10.045 -6.715 9.876 1.00 94.94 87 ARG A O 1
ATOM 726 N N . ALA A 1 88 ? -8.942 -5.365 8.451 1.00 93.19 88 ALA A N 1
ATOM 727 C CA . ALA A 1 88 ? -9.436 -4.116 9.026 1.00 93.19 88 ALA A CA 1
ATOM 728 C C . ALA A 1 88 ? -10.964 -3.990 8.885 1.00 93.19 88 ALA A C 1
ATOM 730 O O . ALA A 1 88 ? -11.647 -3.633 9.844 1.00 93.19 88 ALA A O 1
ATOM 731 N N . LEU A 1 89 ? -11.519 -4.370 7.728 1.00 91.31 89 LEU A N 1
ATOM 732 C CA . LEU A 1 89 ? -12.969 -4.410 7.507 1.00 91.31 89 LEU A CA 1
ATOM 733 C C . LEU A 1 89 ? -13.672 -5.393 8.450 1.00 91.31 89 LEU A C 1
ATOM 735 O O . LEU A 1 89 ? -14.700 -5.057 9.033 1.00 91.31 89 LEU A O 1
ATOM 739 N N . ALA A 1 90 ? -13.113 -6.590 8.635 1.00 90.81 90 ALA A N 1
ATOM 740 C CA . ALA A 1 90 ? -13.675 -7.597 9.531 1.00 90.81 90 ALA A CA 1
ATOM 741 C C . ALA A 1 90 ? -13.614 -7.178 11.010 1.00 90.81 90 ALA A C 1
ATOM 743 O O . ALA A 1 90 ? -14.503 -7.530 11.784 1.00 90.81 90 ALA A O 1
ATOM 744 N N . ALA A 1 91 ? -12.594 -6.408 11.404 1.00 89.44 91 ALA A N 1
ATOM 745 C CA . ALA A 1 91 ? -12.466 -5.878 12.759 1.00 89.44 91 ALA A CA 1
ATOM 746 C C . ALA A 1 91 ? -13.516 -4.796 13.081 1.00 89.44 91 ALA A C 1
ATOM 748 O O . ALA A 1 91 ? -13.874 -4.617 14.249 1.00 89.44 91 AL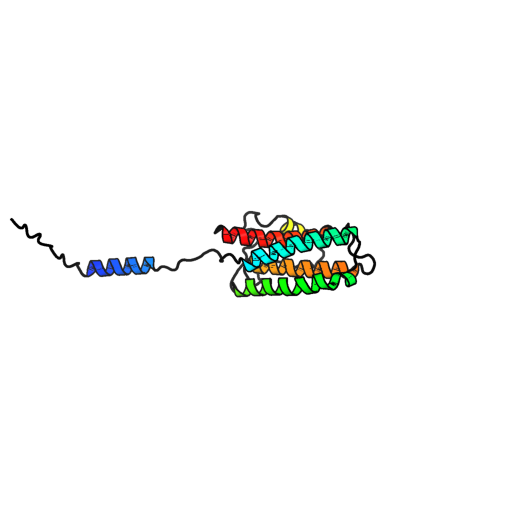A A O 1
ATOM 749 N N . ASN A 1 92 ? -14.022 -4.077 12.069 1.00 84.38 92 ASN A N 1
ATOM 750 C CA . ASN A 1 92 ? -15.064 -3.066 12.250 1.00 84.38 92 ASN A CA 1
ATOM 751 C C . ASN A 1 92 ? -15.974 -2.884 11.023 1.00 84.38 92 ASN A C 1
ATOM 753 O O . ASN A 1 92 ? -15.894 -1.858 10.338 1.00 84.38 92 ASN A O 1
ATOM 757 N N . PRO A 1 93 ? -16.894 -3.822 10.756 1.00 80.75 93 PRO A N 1
ATOM 758 C CA . PRO A 1 93 ? -17.731 -3.764 9.559 1.00 80.75 93 PRO A CA 1
ATOM 759 C C . PRO A 1 93 ? -18.719 -2.589 9.581 1.00 80.75 93 PRO A C 1
ATOM 761 O O . PRO A 1 93 ? -19.102 -2.081 8.535 1.00 80.75 93 PRO A O 1
ATOM 764 N N . SER A 1 94 ? -19.121 -2.123 10.766 1.00 78.69 94 SER A N 1
ATOM 765 C CA . SER A 1 94 ? -19.964 -0.933 10.950 1.00 78.69 94 SER A CA 1
ATOM 766 C C . SER A 1 94 ? -19.161 0.349 11.182 1.00 78.69 94 SER A C 1
ATOM 768 O O . SER A 1 94 ? -19.742 1.395 11.482 1.00 78.69 94 SER A O 1
ATOM 770 N N . GLY A 1 95 ? -17.831 0.260 11.107 1.00 76.38 95 GLY A N 1
ATOM 771 C CA . GLY A 1 95 ? -16.933 1.381 11.312 1.00 76.38 95 GLY A CA 1
ATOM 772 C C . GLY A 1 95 ? -17.222 2.491 10.318 1.00 76.38 95 GLY A C 1
ATOM 773 O O . GLY A 1 95 ? -17.576 2.243 9.166 1.00 76.38 95 GLY A O 1
ATOM 774 N N . ARG A 1 96 ? -17.078 3.729 10.782 1.00 76.56 96 ARG A N 1
ATOM 775 C CA . ARG A 1 96 ? -17.083 4.910 9.928 1.00 76.56 96 ARG A CA 1
ATOM 776 C C . ARG A 1 96 ? -15.800 5.665 10.192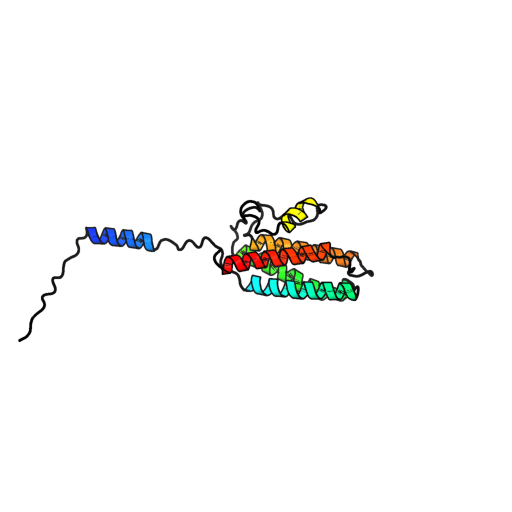 1.00 76.56 96 ARG A C 1
ATOM 778 O O . ARG A 1 96 ? -15.440 5.852 11.353 1.00 76.56 96 ARG A O 1
ATOM 785 N N . CYS A 1 97 ? -15.130 6.106 9.139 1.00 75.62 97 CYS A N 1
ATOM 786 C CA . CYS A 1 97 ? -14.112 7.130 9.274 1.00 75.62 97 CYS A CA 1
ATOM 787 C C . CYS A 1 97 ? -14.794 8.503 9.239 1.00 75.62 97 CYS A C 1
ATOM 789 O O . CYS A 1 97 ? -15.428 8.824 8.230 1.00 75.62 97 CYS A O 1
ATOM 791 N N . PRO A 1 98 ? -14.726 9.308 10.317 1.00 67.50 98 PRO A N 1
ATOM 792 C CA . PRO A 1 98 ? -15.149 10.698 10.251 1.00 67.50 98 PRO A CA 1
ATOM 793 C C . PRO A 1 98 ? -14.469 11.388 9.067 1.00 67.50 98 PRO A C 1
ATOM 795 O O . PRO A 1 98 ? -13.279 11.178 8.819 1.00 67.50 98 PRO A O 1
ATOM 798 N N . GLY A 1 99 ? -15.226 12.195 8.324 1.00 57.00 99 GLY A N 1
ATOM 799 C CA . GLY A 1 99 ? -14.674 12.960 7.212 1.00 57.00 99 GLY A CA 1
ATOM 800 C C . GLY A 1 99 ? -13.495 13.831 7.658 1.00 57.00 99 GLY A C 1
ATOM 801 O O . GLY A 1 99 ? -13.322 14.136 8.839 1.00 57.00 99 GLY A O 1
ATOM 802 N N . THR A 1 100 ? -12.688 14.279 6.697 1.00 47.38 100 THR A N 1
ATOM 803 C CA . THR A 1 100 ? -11.457 15.061 6.931 1.00 47.38 100 THR A CA 1
ATOM 804 C C . THR A 1 100 ? -11.652 16.350 7.743 1.00 47.38 100 THR A C 1
ATOM 806 O O . THR A 1 100 ? -10.673 16.937 8.193 1.00 47.38 100 THR A O 1
ATOM 809 N N . GLU A 1 101 ? -12.894 16.784 7.953 1.00 43.97 101 GLU A N 1
ATOM 810 C CA . GLU A 1 101 ? -13.253 17.950 8.763 1.00 43.97 101 GLU A CA 1
ATOM 811 C C . GLU A 1 101 ? -13.150 17.686 10.276 1.00 43.97 101 GLU A C 1
ATOM 813 O O . GLU A 1 101 ? -12.875 18.603 11.043 1.00 43.97 101 GLU A O 1
ATOM 818 N N . THR A 1 102 ? -13.318 16.437 10.727 1.00 44.16 102 THR A N 1
ATOM 819 C CA . THR A 1 102 ? -13.441 16.111 12.161 1.00 44.16 102 THR A CA 1
ATOM 820 C C . THR A 1 102 ? -12.101 15.822 12.844 1.00 44.16 102 THR A C 1
ATOM 822 O O . THR A 1 102 ? -11.994 15.919 14.062 1.00 44.16 102 THR A O 1
ATOM 825 N N . PHE A 1 103 ? -11.049 15.517 12.080 1.00 44.16 103 PHE A N 1
ATOM 826 C CA . PHE A 1 103 ? -9.720 15.183 12.614 1.00 44.16 103 PHE A CA 1
ATOM 827 C C . PHE A 1 103 ? -8.778 16.389 12.753 1.00 44.16 103 PHE A C 1
ATOM 829 O O . PHE A 1 103 ? -7.565 16.210 12.758 1.00 44.16 103 PHE A O 1
ATOM 836 N N . GLY A 1 104 ? -9.287 17.625 12.825 1.00 39.06 104 GLY A N 1
ATOM 837 C CA . GLY A 1 104 ? -8.478 18.811 13.160 1.00 39.06 104 GLY A CA 1
ATOM 838 C C . GLY A 1 104 ? -7.232 19.039 12.286 1.00 39.06 104 GLY A C 1
ATOM 839 O O . GLY A 1 104 ? -6.257 19.616 12.756 1.00 39.06 104 GLY A O 1
ATOM 840 N N . GLY A 1 105 ? -7.220 18.551 11.040 1.00 40.88 105 GLY A N 1
ATOM 841 C CA . GLY A 1 105 ? -6.046 18.622 10.159 1.00 40.88 105 GLY A CA 1
ATOM 842 C C . GLY A 1 105 ? -4.947 17.576 10.419 1.00 40.88 105 GLY A C 1
ATOM 843 O O . GLY A 1 105 ? -3.860 17.713 9.863 1.00 40.88 105 GLY A O 1
ATOM 844 N N . LEU A 1 106 ? -5.208 16.536 11.227 1.00 43.53 106 LEU A N 1
ATOM 845 C CA . LEU A 1 106 ? -4.291 15.406 11.474 1.00 43.53 106 LEU A CA 1
ATOM 846 C C . LEU A 1 106 ? -4.217 14.416 10.308 1.00 43.53 106 LEU A C 1
ATOM 848 O O . LEU A 1 106 ? -3.218 13.714 10.163 1.00 43.53 106 LEU A O 1
ATOM 852 N N . PHE A 1 107 ? -5.244 14.372 9.455 1.00 48.19 107 PHE A N 1
ATOM 853 C CA . PHE A 1 107 ? -5.077 13.788 8.129 1.00 48.19 107 PHE A CA 1
ATOM 854 C C . PHE A 1 107 ? -4.092 14.677 7.376 1.00 48.19 107 PHE A C 1
ATOM 856 O O . PHE A 1 107 ? -4.362 15.877 7.254 1.00 48.19 107 PHE A O 1
ATOM 863 N N . PRO A 1 108 ? -2.952 14.144 6.898 1.00 45.78 108 PRO A N 1
ATOM 864 C CA . PRO A 1 108 ? -1.947 14.976 6.273 1.00 45.78 108 PRO A CA 1
ATOM 865 C C . PRO A 1 108 ? -2.622 15.741 5.138 1.00 45.78 108 PRO A C 1
ATOM 867 O O . PRO A 1 108 ? -3.269 15.153 4.271 1.00 45.78 108 PRO A O 1
ATOM 870 N N . GLN A 1 109 ? -2.510 17.070 5.176 1.00 43.28 109 GLN A N 1
ATOM 871 C CA . GLN A 1 109 ? -3.136 17.976 4.209 1.00 43.28 109 GLN A CA 1
ATOM 872 C C . GLN A 1 109 ? -2.764 17.621 2.759 1.00 43.28 109 GLN A C 1
ATOM 874 O O . GLN A 1 109 ? -3.459 18.020 1.830 1.00 43.28 109 GLN A O 1
ATOM 879 N N . SER A 1 110 ? -1.712 16.818 2.566 1.00 40.91 110 SER A N 1
ATOM 880 C CA . SER A 1 110 ? -1.344 16.205 1.295 1.00 40.91 110 SER A CA 1
ATOM 881 C C . SER A 1 110 ? -2.431 15.309 0.702 1.00 40.91 110 SER A C 1
ATOM 883 O O . SER A 1 110 ? -2.574 15.343 -0.510 1.00 40.91 110 SER A O 1
ATOM 885 N N . LEU A 1 111 ? -3.236 14.587 1.496 1.00 44.41 111 LEU A N 1
ATOM 886 C CA . LEU A 1 111 ? -4.365 13.788 0.991 1.00 44.41 111 LEU A CA 1
ATOM 887 C C . LEU A 1 111 ? -5.513 14.679 0.484 1.00 44.41 111 LEU A C 1
ATOM 889 O O . LEU A 1 111 ? -6.125 14.396 -0.549 1.00 44.41 111 LEU A O 1
ATOM 893 N N . SER A 1 112 ? -5.763 15.801 1.167 1.00 39.09 112 SER A N 1
ATOM 894 C CA . SER A 1 112 ? -6.720 16.824 0.721 1.00 39.09 112 SER A CA 1
ATOM 895 C C . SER A 1 112 ? -6.204 17.620 -0.484 1.00 39.09 112 SER A C 1
ATOM 897 O O . SER A 1 112 ? -6.996 17.982 -1.349 1.00 39.09 112 SER A O 1
ATOM 899 N N . ALA A 1 113 ? -4.892 17.848 -0.593 1.00 38.28 113 ALA A N 1
ATOM 900 C CA . ALA A 1 113 ? -4.271 18.520 -1.735 1.00 38.28 113 ALA A CA 1
ATOM 901 C C . ALA A 1 113 ? -4.189 17.617 -2.981 1.00 38.28 113 ALA A C 1
ATOM 903 O O . ALA A 1 113 ? -4.410 18.087 -4.096 1.00 38.28 113 ALA A O 1
ATOM 904 N N . THR A 1 114 ? -3.979 16.303 -2.821 1.00 42.72 114 THR A N 1
ATOM 905 C CA . THR A 1 114 ? -4.064 15.332 -3.932 1.00 42.72 114 THR A CA 1
ATOM 906 C C . THR A 1 114 ? -5.472 15.197 -4.506 1.00 42.72 114 THR A C 1
ATOM 908 O O . THR A 1 114 ? -5.632 14.775 -5.648 1.00 42.72 114 THR A O 1
ATOM 911 N N . ARG A 1 115 ? -6.491 15.634 -3.757 1.00 43.34 115 ARG A N 1
ATOM 912 C CA . ARG A 1 115 ? -7.895 15.678 -4.184 1.00 43.34 115 ARG A CA 1
ATOM 913 C C . ARG A 1 115 ? -8.146 16.673 -5.330 1.00 43.34 115 ARG A C 1
ATOM 915 O O . ARG A 1 115 ? -9.132 16.518 -6.040 1.00 43.34 115 ARG A O 1
ATOM 922 N N . GLY A 1 116 ? -7.274 17.674 -5.509 1.00 32.28 116 GLY A N 1
ATOM 923 C CA . GLY A 1 116 ? -7.427 18.731 -6.519 1.00 32.28 116 GLY A CA 1
ATOM 924 C C . GLY A 1 116 ? -6.588 18.569 -7.793 1.00 32.28 116 GLY A C 1
ATOM 925 O O . GLY A 1 116 ? -6.836 19.283 -8.758 1.00 32.28 116 GLY A O 1
ATOM 926 N N . ALA A 1 117 ? -5.606 17.659 -7.816 1.00 37.91 117 ALA A N 1
ATOM 927 C CA . ALA A 1 117 ? -4.605 17.589 -8.892 1.00 37.91 117 ALA A CA 1
ATOM 928 C C . ALA A 1 117 ? -4.568 16.256 -9.667 1.00 37.91 117 ALA A C 1
ATOM 930 O O . ALA A 1 117 ? -3.828 16.147 -10.643 1.00 37.91 117 ALA A O 1
ATOM 931 N N . ALA A 1 118 ? -5.339 15.239 -9.263 1.00 37.66 118 ALA A N 1
ATOM 932 C CA . ALA A 1 118 ? -5.365 13.946 -9.947 1.00 37.66 118 ALA A CA 1
ATOM 933 C C . ALA A 1 118 ? -6.475 13.892 -11.021 1.00 37.66 118 ALA A C 1
ATOM 935 O O . ALA A 1 118 ? -7.645 14.113 -10.690 1.00 37.66 118 ALA A O 1
ATOM 936 N N . PRO A 1 119 ? -6.171 13.555 -12.289 1.00 32.88 119 PRO A N 1
ATOM 937 C CA . PRO A 1 119 ? -7.200 13.226 -13.268 1.00 32.88 119 PRO A CA 1
ATOM 938 C C . PRO A 1 119 ? -7.874 11.909 -12.863 1.00 32.88 119 PRO A C 1
ATOM 940 O O . PRO A 1 119 ? -7.229 10.873 -12.890 1.00 32.88 119 PRO A O 1
ATOM 943 N N . ALA A 1 120 ? -9.143 11.985 -12.448 1.00 37.25 120 ALA A N 1
ATOM 944 C CA . ALA A 1 120 ? -10.211 10.966 -12.377 1.00 37.25 120 ALA A CA 1
ATOM 945 C C . ALA A 1 120 ? -9.938 9.491 -11.960 1.00 37.25 120 ALA A C 1
ATOM 947 O O . ALA A 1 120 ? -10.899 8.731 -11.892 1.00 37.25 120 ALA A O 1
ATOM 948 N N . ALA A 1 121 ? -8.718 9.070 -11.625 1.00 39.94 121 ALA A N 1
ATOM 949 C CA . ALA A 1 121 ? -8.371 7.679 -11.311 1.00 39.94 121 ALA A CA 1
ATOM 950 C C . ALA A 1 121 ? -7.865 7.468 -9.870 1.00 39.94 121 ALA A C 1
ATOM 952 O O . ALA A 1 121 ? -7.510 6.358 -9.507 1.00 39.94 121 ALA A O 1
ATOM 953 N N . GLY A 1 122 ? -7.838 8.509 -9.029 1.00 38.34 122 GLY A N 1
ATOM 954 C CA . GLY A 1 122 ? -7.402 8.390 -7.634 1.00 38.34 122 GLY A CA 1
ATOM 955 C C . GLY A 1 122 ? -8.535 7.924 -6.722 1.00 38.34 122 GLY A C 1
ATOM 956 O O . GLY A 1 122 ? -9.527 8.644 -6.582 1.00 38.34 122 GLY A O 1
ATOM 957 N N . GLY A 1 123 ? -8.371 6.752 -6.099 1.00 44.34 123 GLY A N 1
ATOM 958 C CA . GLY A 1 123 ? -9.305 6.166 -5.134 1.00 44.34 123 GLY A CA 1
ATOM 959 C C . GLY A 1 123 ? -9.850 7.203 -4.151 1.00 44.34 123 GLY A C 1
ATOM 960 O O . GLY A 1 123 ? -9.107 7.864 -3.419 1.00 44.34 123 GLY A O 1
ATOM 961 N N . ARG A 1 124 ? -11.171 7.394 -4.172 1.00 49.62 124 ARG A N 1
ATOM 962 C CA . ARG A 1 124 ? -11.857 8.270 -3.228 1.00 49.62 124 ARG A CA 1
ATOM 963 C C . ARG A 1 124 ? -12.065 7.512 -1.927 1.00 49.62 124 ARG A C 1
ATOM 965 O O . ARG A 1 124 ? -12.661 6.443 -1.904 1.00 49.62 124 ARG A O 1
ATOM 972 N N . VAL A 1 125 ? -11.625 8.115 -0.829 1.00 50.84 125 VAL A N 1
ATOM 973 C CA . VAL A 1 125 ? -12.131 7.772 0.499 1.00 50.84 125 VAL A CA 1
ATOM 974 C C . VAL A 1 125 ? -13.527 8.389 0.600 1.00 50.84 125 VAL A C 1
ATOM 976 O O . VAL A 1 125 ? -13.677 9.552 0.983 1.00 50.84 125 VAL A O 1
ATOM 979 N N . ASP A 1 126 ? -14.536 7.665 0.118 1.00 52.84 126 ASP A N 1
ATOM 980 C CA . ASP A 1 126 ? -15.926 8.113 0.160 1.00 52.84 126 ASP A CA 1
ATOM 981 C C . ASP A 1 126 ? -16.457 8.009 1.594 1.00 52.84 126 ASP A C 1
ATOM 983 O O . ASP A 1 126 ? -16.291 6.988 2.256 1.00 52.84 126 ASP A O 1
ATOM 987 N N . ALA A 1 127 ? -17.168 9.034 2.072 1.00 48.53 127 ALA A N 1
ATOM 988 C CA . ALA A 1 127 ? -17.806 9.023 3.396 1.00 48.53 127 ALA A CA 1
ATOM 989 C C . ALA A 1 127 ? -18.875 7.913 3.552 1.00 48.53 127 ALA A C 1
ATOM 991 O O . ALA A 1 127 ? -19.319 7.629 4.663 1.00 48.53 127 ALA A O 1
ATOM 992 N N . ALA A 1 128 ? -19.282 7.293 2.437 1.00 49.00 128 ALA A N 1
ATOM 993 C CA . ALA A 1 128 ? -20.170 6.133 2.380 1.00 49.00 128 ALA A CA 1
ATOM 994 C C . ALA A 1 128 ? -19.425 4.784 2.303 1.00 49.00 128 ALA A C 1
ATOM 996 O O . ALA A 1 128 ? -20.072 3.738 2.261 1.00 49.00 128 ALA A O 1
ATOM 997 N N . SER A 1 129 ? -18.089 4.789 2.259 1.00 61.12 129 SER A N 1
ATOM 998 C CA . SER A 1 129 ? -17.299 3.560 2.233 1.00 61.12 129 SER A CA 1
ATOM 999 C C . SER A 1 129 ? -17.385 2.838 3.578 1.00 61.12 129 SER A C 1
ATOM 1001 O O . SER A 1 129 ? -17.325 3.440 4.653 1.00 61.12 129 SER A O 1
ATOM 1003 N N . VAL A 1 130 ? -17.601 1.528 3.499 1.00 67.75 130 VAL A N 1
ATOM 1004 C CA . VAL A 1 130 ? -17.709 0.644 4.659 1.00 67.75 130 VAL A CA 1
ATOM 1005 C C . VAL A 1 130 ? -16.332 0.507 5.304 1.00 67.75 130 VAL A C 1
ATOM 1007 O O . VAL A 1 130 ? -15.345 0.299 4.601 1.00 67.75 130 VAL A O 1
ATOM 1010 N N . GLY A 1 131 ? -16.271 0.585 6.634 1.00 74.62 131 GLY A N 1
ATOM 1011 C CA . GLY A 1 131 ? -15.045 0.378 7.400 1.00 74.62 131 GLY A CA 1
ATOM 1012 C C . GLY A 1 131 ? -14.560 1.624 8.134 1.00 74.62 131 GLY A C 1
ATOM 1013 O O . GLY A 1 131 ? -14.900 2.764 7.806 1.00 74.62 131 GLY A O 1
ATOM 1014 N N . ASP A 1 132 ? -13.758 1.395 9.171 1.00 86.31 132 ASP A N 1
ATOM 1015 C CA . ASP A 1 132 ? -13.119 2.460 9.941 1.00 86.31 132 ASP A CA 1
ATOM 1016 C C . ASP A 1 132 ? -12.000 3.170 9.148 1.00 86.31 132 ASP A C 1
ATOM 1018 O O . ASP A 1 132 ? -11.697 2.826 8.004 1.00 86.31 132 ASP A O 1
ATOM 1022 N N . CYS A 1 133 ? -11.366 4.183 9.749 1.00 88.12 133 CYS A N 1
ATOM 1023 C CA . CYS A 1 133 ? -10.287 4.916 9.080 1.00 88.12 133 CYS A CA 1
ATOM 1024 C C . CYS A 1 133 ? -9.118 4.024 8.652 1.00 88.12 133 CYS A C 1
ATOM 1026 O O . CYS A 1 133 ? -8.522 4.285 7.609 1.00 88.12 133 CYS A O 1
ATOM 1028 N N . THR A 1 134 ? -8.796 2.975 9.414 1.00 91.94 134 THR A N 1
ATOM 1029 C CA . THR A 1 134 ? -7.727 2.041 9.046 1.00 91.94 134 THR A CA 1
ATOM 1030 C C . THR A 1 134 ? -8.106 1.270 7.788 1.00 91.94 134 THR A C 1
ATOM 1032 O O . THR A 1 134 ? -7.305 1.216 6.859 1.00 91.94 134 THR A O 1
ATOM 1035 N N . ALA A 1 135 ? -9.325 0.729 7.716 1.00 92.44 135 ALA A N 1
ATOM 1036 C CA . ALA A 1 135 ? -9.806 0.014 6.536 1.00 92.44 135 ALA A CA 1
ATOM 1037 C C . ALA A 1 135 ? -9.820 0.907 5.285 1.00 92.44 135 ALA A C 1
ATOM 1039 O O . ALA A 1 135 ? -9.328 0.505 4.231 1.00 92.44 135 ALA A O 1
ATOM 1040 N N . GLN A 1 136 ? -10.318 2.140 5.411 1.00 90.50 136 GLN A N 1
ATOM 1041 C CA . GLN A 1 136 ? -10.378 3.087 4.295 1.00 90.50 136 GLN A CA 1
ATOM 1042 C C . GLN A 1 136 ? -8.982 3.513 3.810 1.00 90.50 136 GLN A C 1
ATOM 1044 O O . GLN A 1 136 ? -8.733 3.579 2.607 1.00 90.50 136 GLN A O 1
ATOM 1049 N N . LEU A 1 137 ? -8.044 3.762 4.730 1.00 91.75 137 LEU A N 1
ATOM 1050 C CA . LEU A 1 137 ? -6.664 4.112 4.386 1.00 91.75 137 LEU A CA 1
ATOM 1051 C C . LEU A 1 137 ? -5.879 2.930 3.802 1.00 91.75 137 LEU A C 1
ATOM 1053 O O . LEU A 1 137 ? -5.078 3.132 2.892 1.00 91.75 137 LEU A O 1
ATOM 1057 N N . LEU A 1 138 ? -6.108 1.708 4.291 1.00 94.88 138 LEU A N 1
ATOM 1058 C CA . LEU A 1 138 ? -5.526 0.496 3.708 1.00 94.88 138 LEU A CA 1
ATOM 1059 C C . LEU A 1 138 ? -6.041 0.257 2.293 1.00 94.88 138 LEU A C 1
ATOM 1061 O O . LEU A 1 138 ? -5.240 -0.047 1.414 1.00 94.88 138 LEU A O 1
ATOM 1065 N N . LYS A 1 139 ? -7.339 0.476 2.051 1.00 93.44 139 LYS A N 1
ATOM 1066 C CA . LYS A 1 139 ? -7.897 0.390 0.701 1.00 93.44 139 LYS A CA 1
ATOM 1067 C C . LYS A 1 139 ? -7.274 1.430 -0.233 1.00 93.44 139 LYS A C 1
ATOM 1069 O O . LYS A 1 139 ? -6.860 1.090 -1.334 1.00 93.44 139 LYS A O 1
ATOM 1074 N N . LEU A 1 140 ? -7.116 2.671 0.229 1.00 91.31 140 LEU A N 1
ATOM 1075 C CA . LEU A 1 140 ? -6.418 3.705 -0.539 1.00 91.31 140 LEU A CA 1
ATOM 1076 C C . LEU A 1 140 ? -4.961 3.318 -0.845 1.00 91.31 140 LEU A C 1
ATOM 1078 O O . LEU A 1 140 ? -4.485 3.542 -1.955 1.00 91.31 140 LEU A O 1
ATOM 1082 N N . LEU A 1 141 ? -4.249 2.752 0.133 1.00 95.50 141 LEU A N 1
ATOM 1083 C CA . LEU A 1 141 ? -2.881 2.272 -0.047 1.00 95.50 141 LEU A CA 1
ATOM 1084 C C . LEU A 1 141 ? -2.805 1.142 -1.084 1.00 95.50 141 LEU A C 1
ATOM 1086 O O . LEU A 1 141 ? -1.920 1.159 -1.935 1.00 95.50 141 LEU A O 1
ATOM 1090 N N . GLU A 1 142 ? -3.725 0.183 -1.008 1.00 96.06 142 GLU A N 1
ATOM 1091 C CA . GLU A 1 142 ? -3.863 -0.925 -1.954 1.00 96.06 142 GLU A CA 1
ATOM 1092 C C . GLU A 1 142 ? -4.094 -0.417 -3.384 1.00 96.06 142 GLU A C 1
ATOM 1094 O O . GLU A 1 142 ? -3.362 -0.810 -4.293 1.00 96.06 142 GLU A O 1
ATOM 1099 N N . ASP A 1 143 ? -5.044 0.502 -3.568 1.00 93.38 143 ASP A N 1
ATOM 1100 C CA . ASP A 1 143 ? -5.387 1.063 -4.879 1.00 93.38 143 ASP A CA 1
ATOM 1101 C C . ASP A 1 143 ? -4.213 1.863 -5.468 1.00 93.38 143 ASP A C 1
ATOM 1103 O O . ASP A 1 143 ? -3.835 1.684 -6.623 1.00 93.38 143 ASP A O 1
ATOM 1107 N N . GLN A 1 144 ? -3.561 2.702 -4.657 1.00 94.56 144 GLN A N 1
ATOM 1108 C CA . GLN A 1 144 ? -2.393 3.464 -5.106 1.00 94.56 144 GLN A CA 1
ATOM 1109 C C . GLN A 1 144 ? -1.193 2.573 -5.432 1.00 94.56 144 GLN A C 1
ATOM 1111 O O . GLN A 1 144 ? -0.398 2.911 -6.312 1.00 94.56 144 GLN A O 1
ATOM 1116 N N . PHE A 1 145 ? -1.027 1.455 -4.720 1.00 97.81 145 PHE A N 1
ATOM 1117 C CA . PHE A 1 145 ? 0.020 0.488 -5.027 1.00 97.81 145 PHE A CA 1
ATOM 1118 C C . PHE A 1 145 ? -0.258 -0.235 -6.352 1.00 97.81 145 PHE A C 1
ATOM 1120 O O . PHE A 1 145 ? 0.657 -0.384 -7.166 1.00 97.81 145 PHE A O 1
ATOM 1127 N N . GLU A 1 146 ? -1.516 -0.595 -6.614 1.00 97.19 146 GLU A N 1
ATOM 1128 C CA . GLU A 1 146 ? -1.946 -1.145 -7.901 1.00 97.19 146 GLU A CA 1
ATOM 1129 C C . GLU A 1 146 ? -1.713 -0.141 -9.045 1.00 97.19 146 GLU A C 1
ATOM 1131 O O . GLU A 1 146 ? -1.165 -0.491 -10.093 1.00 97.19 146 GLU A O 1
ATOM 1136 N N . ASP A 1 147 ? -2.053 1.131 -8.842 1.00 95.69 147 ASP A N 1
ATOM 1137 C CA . ASP A 1 147 ? -1.816 2.185 -9.830 1.00 95.69 147 ASP A CA 1
ATOM 1138 C C . ASP A 1 147 ? -0.324 2.428 -10.069 1.00 95.69 147 ASP A C 1
ATOM 1140 O O . ASP A 1 147 ? 0.104 2.624 -11.209 1.00 95.69 147 ASP A O 1
ATOM 1144 N N . PHE A 1 148 ? 0.500 2.349 -9.022 1.00 96.44 148 PHE A N 1
ATOM 1145 C CA . PHE A 1 148 ? 1.952 2.390 -9.160 1.00 96.44 148 PHE A CA 1
ATOM 1146 C C . PHE A 1 148 ? 2.475 1.202 -9.986 1.00 96.44 148 PHE A C 1
ATOM 1148 O O . PHE A 1 148 ? 3.363 1.376 -10.824 1.00 96.44 148 PHE A O 1
ATOM 1155 N N . ALA A 1 149 ? 1.915 0.003 -9.794 1.00 97.69 149 ALA A N 1
ATOM 1156 C CA . ALA A 1 149 ? 2.242 -1.179 -10.589 1.00 97.69 149 ALA A CA 1
ATOM 1157 C C . ALA A 1 149 ? 1.883 -0.981 -12.071 1.00 97.69 149 ALA A C 1
ATOM 1159 O O . ALA A 1 149 ? 2.722 -1.212 -12.943 1.00 97.69 149 ALA A O 1
ATOM 1160 N N . LYS A 1 150 ? 0.678 -0.469 -12.362 1.00 97.06 150 LYS A N 1
ATOM 1161 C CA . LYS A 1 150 ? 0.239 -0.120 -13.726 1.00 97.06 150 LYS A CA 1
ATOM 1162 C C . LYS A 1 150 ? 1.141 0.936 -14.356 1.00 97.06 150 LYS A C 1
ATOM 1164 O O . LYS A 1 150 ? 1.552 0.772 -15.503 1.00 97.06 150 LYS A O 1
ATOM 1169 N N . PHE A 1 151 ? 1.482 1.985 -13.607 1.00 96.06 151 PHE A N 1
ATOM 1170 C CA . PHE A 1 151 ? 2.409 3.024 -14.047 1.00 96.06 151 PHE A CA 1
ATOM 1171 C C . PHE A 1 151 ? 3.762 2.428 -14.436 1.00 96.06 151 PHE A C 1
ATOM 1173 O O . PHE A 1 151 ? 4.249 2.706 -15.529 1.00 96.06 151 PHE A O 1
ATOM 1180 N N . HIS A 1 152 ? 4.348 1.591 -13.576 1.00 97.00 152 HIS A N 1
ATOM 1181 C CA . HIS A 1 152 ? 5.638 0.959 -13.836 1.00 97.00 152 HIS A CA 1
ATOM 1182 C C . HIS A 1 152 ? 5.571 0.011 -15.043 1.00 97.00 152 HIS A C 1
ATOM 1184 O O . HIS A 1 152 ? 6.453 0.044 -15.899 1.00 97.00 152 HIS A O 1
ATOM 1190 N N . ASN A 1 153 ? 4.502 -0.778 -15.166 1.00 97.69 153 ASN A N 1
ATOM 1191 C CA . ASN A 1 153 ? 4.284 -1.648 -16.320 1.00 97.69 153 ASN A CA 1
ATOM 1192 C C . ASN A 1 153 ? 4.169 -0.853 -17.631 1.00 97.69 153 ASN A C 1
ATOM 1194 O O . ASN A 1 153 ? 4.776 -1.220 -18.634 1.00 97.69 153 ASN A O 1
ATOM 1198 N N . ALA A 1 154 ? 3.463 0.281 -17.613 1.00 96.69 154 ALA A N 1
ATOM 1199 C CA . ALA A 1 154 ? 3.304 1.151 -18.777 1.00 96.69 154 ALA A CA 1
ATOM 1200 C C . ALA A 1 154 ? 4.626 1.770 -19.269 1.00 96.69 154 ALA A C 1
ATOM 1202 O O . ALA A 1 154 ? 4.718 2.143 -20.436 1.00 96.69 154 ALA A O 1
ATOM 1203 N N . GLN A 1 155 ? 5.663 1.845 -18.424 1.00 95.75 155 GLN A N 1
ATOM 1204 C CA . GLN A 1 155 ? 6.997 2.281 -18.857 1.00 95.75 155 GLN A CA 1
ATOM 1205 C C . GLN A 1 155 ? 7.696 1.244 -19.752 1.00 95.75 155 GLN A C 1
ATOM 1207 O O . GLN A 1 155 ? 8.610 1.586 -20.505 1.00 95.75 155 GLN A O 1
ATOM 1212 N N . GLY A 1 156 ? 7.292 -0.029 -19.682 1.00 95.62 156 GLY A N 1
ATOM 1213 C CA . GLY A 1 156 ? 7.869 -1.111 -20.475 1.00 95.62 156 GLY A CA 1
ATOM 1214 C C . GLY A 1 156 ? 9.388 -1.207 -20.311 1.00 95.62 156 GLY A C 1
ATOM 1215 O O . GLY A 1 156 ? 9.903 -1.373 -19.204 1.00 95.62 156 GLY A O 1
ATOM 1216 N N . ALA A 1 157 ? 10.111 -1.090 -21.427 1.00 95.44 157 ALA A N 1
ATOM 1217 C CA . ALA A 1 157 ? 11.571 -1.171 -21.460 1.00 95.44 157 ALA A CA 1
ATOM 1218 C C . ALA A 1 157 ? 12.285 0.037 -20.825 1.00 95.44 157 ALA A C 1
ATOM 1220 O O . ALA A 1 157 ? 13.470 -0.064 -20.523 1.00 95.44 157 ALA A O 1
ATOM 1221 N N . LEU A 1 158 ? 11.591 1.165 -20.610 1.00 93.50 158 LEU A N 1
ATOM 1222 C CA . LEU A 1 158 ? 12.169 2.327 -19.923 1.00 93.50 158 LEU A CA 1
ATOM 1223 C C . LEU A 1 158 ? 12.370 2.070 -18.422 1.00 93.50 158 LEU A C 1
ATOM 1225 O O . LEU A 1 158 ? 13.205 2.730 -17.804 1.00 93.50 158 LEU A O 1
ATOM 1229 N N . GLY A 1 159 ? 11.623 1.112 -17.859 1.00 94.44 159 GLY A N 1
ATOM 1230 C CA . GLY A 1 159 ? 11.623 0.797 -16.434 1.00 94.44 159 GLY A CA 1
ATOM 1231 C C . GLY A 1 159 ? 11.131 1.948 -15.565 1.00 94.44 159 GLY A C 1
ATOM 1232 O O . GLY A 1 159 ? 10.525 2.895 -16.058 1.00 94.44 159 GLY A O 1
ATOM 1233 N N . LEU A 1 160 ? 11.340 1.863 -14.252 1.00 93.75 160 LEU A N 1
ATOM 1234 C CA . LEU A 1 160 ? 10.902 2.924 -13.346 1.00 93.75 160 LEU A CA 1
ATOM 1235 C C . LEU A 1 160 ? 11.803 4.171 -13.486 1.00 93.75 160 LEU A C 1
ATOM 1237 O O . LEU A 1 160 ? 12.983 4.106 -13.126 1.00 93.75 160 LEU A O 1
ATOM 1241 N N . PRO A 1 161 ? 11.285 5.322 -13.956 1.00 88.44 161 PRO A N 1
ATOM 1242 C CA . PRO A 1 161 ? 12.115 6.501 -14.132 1.00 88.44 161 PRO A CA 1
ATOM 1243 C C . PRO A 1 161 ? 12.415 7.174 -12.780 1.00 88.44 161 PRO A C 1
ATOM 1245 O O . PRO A 1 161 ? 11.568 7.159 -11.879 1.00 88.44 161 PRO A O 1
ATOM 1248 N N . PRO A 1 162 ? 13.584 7.822 -12.614 1.00 84.06 162 PRO A N 1
ATOM 1249 C CA . PRO A 1 162 ? 13.918 8.535 -11.379 1.00 84.06 162 PRO A CA 1
ATOM 1250 C C . PRO A 1 162 ? 12.946 9.694 -11.080 1.00 84.06 162 PRO A C 1
ATOM 1252 O O . PRO A 1 162 ? 12.726 10.037 -9.917 1.00 84.06 162 PRO A O 1
ATOM 1255 N N . GLU A 1 163 ? 12.311 10.261 -12.109 1.00 82.25 163 GLU A N 1
ATOM 1256 C CA . GLU A 1 163 ? 11.262 11.279 -12.010 1.00 82.25 163 GLU A CA 1
ATOM 1257 C C . GLU A 1 163 ? 9.878 10.750 -11.581 1.00 82.25 163 GLU A C 1
ATOM 1259 O O . GLU A 1 163 ? 8.970 11.555 -11.367 1.00 82.25 163 GLU A O 1
ATOM 1264 N N . ALA A 1 164 ? 9.702 9.441 -11.333 1.00 87.25 164 ALA A N 1
ATOM 1265 C CA . ALA A 1 164 ? 8.470 8.834 -10.795 1.00 87.25 164 ALA A CA 1
ATOM 1266 C C . ALA A 1 164 ? 8.157 9.221 -9.327 1.00 87.25 164 ALA A C 1
ATOM 1268 O O . ALA A 1 164 ? 7.556 8.459 -8.564 1.00 87.25 164 ALA A O 1
ATOM 1269 N N . ARG A 1 165 ? 8.558 10.423 -8.901 1.00 88.19 165 ARG A N 1
ATOM 1270 C CA . ARG A 1 165 ? 8.423 10.933 -7.535 1.00 88.19 165 ARG A CA 1
ATOM 1271 C C . ARG A 1 165 ? 6.965 11.018 -7.102 1.00 88.19 165 ARG A C 1
ATOM 1273 O O . ARG A 1 165 ? 6.647 10.575 -6.008 1.00 88.19 165 ARG A O 1
ATOM 1280 N N . ALA A 1 166 ? 6.086 11.561 -7.942 1.00 88.75 166 ALA A N 1
ATOM 1281 C CA . ALA A 1 166 ? 4.676 11.737 -7.597 1.00 88.75 166 ALA A CA 1
ATOM 1282 C C . ALA A 1 166 ? 3.961 10.409 -7.264 1.00 88.75 166 ALA A C 1
ATOM 1284 O O . ALA A 1 166 ? 3.451 10.295 -6.148 1.00 88.75 166 ALA A O 1
ATOM 1285 N N . PRO A 1 167 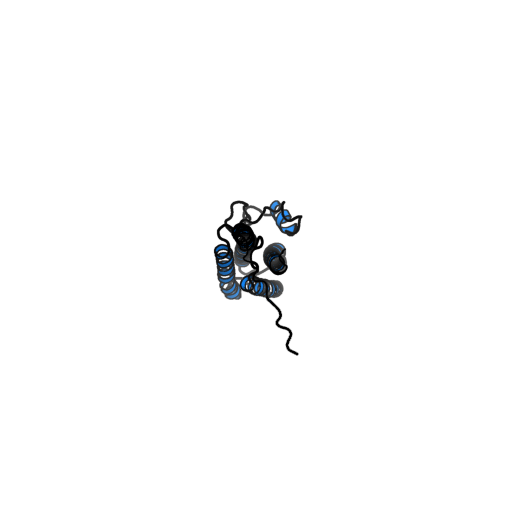? 3.964 9.381 -8.140 1.00 90.19 167 PRO A N 1
ATOM 1286 C CA . PRO A 1 167 ? 3.301 8.116 -7.826 1.00 90.19 167 PRO A CA 1
ATOM 1287 C C . PRO A 1 167 ? 3.959 7.385 -6.643 1.00 90.19 167 PRO A C 1
ATOM 1289 O O . PRO A 1 167 ? 3.258 6.783 -5.834 1.00 90.19 167 PRO A O 1
ATOM 1292 N N . ARG A 1 168 ? 5.282 7.509 -6.455 1.00 93.38 168 ARG A N 1
ATOM 1293 C CA . ARG A 1 168 ? 5.968 6.990 -5.259 1.00 93.38 168 ARG A CA 1
ATOM 1294 C C . ARG A 1 168 ? 5.490 7.668 -3.971 1.00 93.38 168 ARG A C 1
ATOM 1296 O O . ARG A 1 168 ? 5.209 6.990 -2.985 1.00 93.38 168 ARG A O 1
ATOM 1303 N N . GLU A 1 169 ? 5.437 8.999 -3.948 1.00 91.06 169 GLU A N 1
ATOM 1304 C CA . GLU A 1 169 ? 5.051 9.743 -2.745 1.00 91.06 169 GLU A CA 1
ATOM 1305 C C . GLU A 1 169 ? 3.594 9.493 -2.343 1.00 91.06 169 GLU A C 1
ATOM 1307 O O . GLU A 1 169 ? 3.306 9.504 -1.147 1.00 91.06 169 GLU A O 1
ATOM 1312 N N . LEU A 1 170 ? 2.696 9.222 -3.299 1.00 89.75 170 LEU A N 1
ATOM 1313 C CA . LEU A 1 170 ? 1.307 8.847 -3.012 1.00 89.75 170 LEU A CA 1
ATOM 1314 C C . LEU A 1 170 ? 1.250 7.584 -2.145 1.00 89.75 170 LEU A C 1
ATOM 1316 O O . LEU A 1 170 ? 0.765 7.641 -1.013 1.00 89.75 170 LEU A O 1
ATOM 1320 N N . VAL A 1 171 ? 1.861 6.496 -2.621 1.00 94.50 171 VAL A N 1
ATOM 1321 C CA . VAL A 1 171 ? 1.919 5.213 -1.905 1.00 94.50 171 VAL A CA 1
ATOM 1322 C C . VAL A 1 171 ? 2.565 5.380 -0.523 1.00 94.50 171 VAL A C 1
ATOM 1324 O O . VAL A 1 171 ? 2.023 4.931 0.489 1.00 94.50 171 VAL A O 1
ATOM 1327 N N . LEU A 1 172 ? 3.699 6.088 -0.441 1.00 94.62 172 LEU A N 1
ATOM 1328 C CA . LEU A 1 172 ? 4.392 6.313 0.834 1.00 94.62 172 LEU A CA 1
ATOM 1329 C C . LEU A 1 172 ? 3.576 7.158 1.819 1.00 94.62 172 LEU A C 1
ATOM 1331 O O . LEU A 1 172 ? 3.700 6.960 3.030 1.00 94.62 172 LEU A O 1
ATOM 1335 N N . THR A 1 173 ? 2.795 8.119 1.325 1.00 90.81 173 THR A N 1
ATOM 1336 C CA . THR A 1 173 ? 1.935 8.974 2.153 1.00 90.81 173 THR A CA 1
ATOM 1337 C C . THR A 1 173 ? 0.775 8.172 2.727 1.00 90.81 173 THR A C 1
ATOM 1339 O O . THR A 1 173 ? 0.507 8.287 3.921 1.00 90.81 173 THR A O 1
ATOM 1342 N N . SER A 1 174 ? 0.138 7.314 1.929 1.00 90.12 174 SER A N 1
ATOM 1343 C CA . SER A 1 174 ? -0.953 6.457 2.407 1.00 90.12 174 SER A CA 1
ATOM 1344 C C . SER A 1 174 ? -0.468 5.431 3.427 1.00 90.12 174 SER A C 1
ATOM 1346 O O . SER A 1 174 ? -1.094 5.272 4.472 1.00 90.12 174 SER A O 1
ATOM 1348 N N . ALA A 1 175 ? 0.703 4.820 3.208 1.00 95.81 175 ALA A N 1
ATOM 1349 C CA . ALA A 1 175 ? 1.309 3.922 4.193 1.00 95.81 175 ALA A CA 1
ATOM 1350 C C . ALA A 1 175 ? 1.574 4.636 5.528 1.00 95.81 175 ALA A C 1
ATOM 1352 O O . ALA A 1 175 ? 1.202 4.137 6.587 1.00 95.81 175 ALA A O 1
ATOM 1353 N N . ARG A 1 176 ? 2.142 5.850 5.484 1.00 95.31 176 ARG A N 1
ATOM 1354 C CA . ARG A 1 176 ? 2.336 6.684 6.681 1.00 95.31 176 ARG A CA 1
ATOM 1355 C C . ARG A 1 176 ? 1.013 7.013 7.369 1.00 95.31 176 ARG A C 1
ATOM 1357 O O . ARG A 1 176 ? 0.941 6.932 8.589 1.00 95.31 176 ARG A O 1
ATOM 1364 N N . ALA A 1 177 ? -0.029 7.356 6.612 1.00 90.06 177 ALA A N 1
ATOM 1365 C CA . ALA A 1 177 ? -1.344 7.666 7.167 1.00 90.06 177 ALA A CA 1
ATOM 1366 C C . ALA A 1 177 ? -1.930 6.483 7.956 1.00 90.06 177 ALA A C 1
ATOM 1368 O O . ALA A 1 177 ? -2.414 6.686 9.068 1.00 90.06 177 ALA A O 1
ATOM 1369 N N . VAL A 1 178 ? -1.823 5.253 7.434 1.00 93.06 178 VAL A N 1
ATOM 1370 C CA . VAL A 1 178 ? -2.250 4.046 8.165 1.00 93.06 178 VAL A CA 1
ATOM 1371 C C . VAL A 1 178 ? -1.480 3.905 9.483 1.00 93.06 178 VAL A C 1
ATOM 1373 O O . VAL A 1 178 ? -2.094 3.722 10.532 1.00 93.06 178 VAL A O 1
ATOM 1376 N N . LEU A 1 179 ? -0.151 4.060 9.459 1.00 94.19 179 LEU A N 1
ATOM 1377 C CA . LEU A 1 179 ? 0.686 3.967 10.664 1.00 94.19 179 LEU A CA 1
ATOM 1378 C C . LEU A 1 179 ? 0.346 5.043 11.703 1.00 94.19 179 LEU A C 1
ATOM 1380 O O . LEU A 1 179 ? 0.321 4.761 12.899 1.00 94.19 179 LEU A O 1
ATOM 1384 N N . TYR A 1 180 ? 0.040 6.268 11.270 1.00 90.94 180 TYR A N 1
ATOM 1385 C CA . TYR A 1 180 ? -0.393 7.332 12.179 1.00 90.94 180 TYR A CA 1
ATOM 1386 C C . TYR A 1 180 ? -1.706 6.991 12.887 1.00 90.94 180 TYR A C 1
ATOM 1388 O O . TYR A 1 180 ? -1.816 7.218 14.093 1.00 90.94 180 TYR A O 1
ATOM 1396 N N . VAL A 1 181 ? -2.680 6.426 12.168 1.00 89.44 181 VAL A N 1
ATOM 1397 C CA . VAL A 1 181 ? -3.953 5.996 12.766 1.00 89.44 181 VAL A CA 1
ATOM 1398 C C . VAL A 1 181 ? -3.732 4.849 13.752 1.00 89.44 181 VAL A C 1
ATOM 1400 O O . VAL A 1 181 ? -4.245 4.901 14.869 1.00 89.44 181 VAL A O 1
ATOM 1403 N N . GLU A 1 182 ? -2.924 3.848 13.401 1.00 91.12 182 GLU A N 1
ATOM 1404 C CA . GLU A 1 182 ? -2.625 2.739 14.313 1.00 91.12 182 GLU A CA 1
ATOM 1405 C C . GLU A 1 182 ? -1.857 3.192 15.562 1.00 91.12 182 GLU A C 1
ATOM 1407 O O . GLU A 1 182 ? -2.140 2.724 16.669 1.00 91.12 182 GLU A O 1
ATOM 1412 N N . LEU A 1 183 ? -0.950 4.162 15.428 1.00 89.38 183 LEU A N 1
ATOM 1413 C CA . LEU A 1 183 ? -0.270 4.777 16.565 1.00 89.38 183 LEU A CA 1
ATOM 1414 C C . LEU A 1 183 ? -1.242 5.553 17.466 1.00 89.38 183 LEU A C 1
ATOM 1416 O O . LEU A 1 183 ? -1.127 5.470 18.690 1.00 89.38 183 LEU A O 1
ATOM 1420 N N . ALA A 1 184 ? -2.199 6.288 16.892 1.00 85.94 184 ALA A N 1
ATOM 1421 C CA . ALA A 1 184 ? -3.231 6.986 17.659 1.00 85.94 184 ALA A CA 1
ATOM 1422 C C . ALA A 1 184 ? -4.088 5.997 18.467 1.00 85.94 184 ALA A C 1
ATOM 1424 O O . ALA A 1 184 ? -4.194 6.147 19.687 1.00 85.94 184 ALA A O 1
ATOM 1425 N N . LYS A 1 185 ? -4.554 4.908 17.833 1.00 86.81 185 LYS A N 1
ATOM 1426 C CA . LYS A 1 185 ? -5.272 3.812 18.509 1.00 86.81 185 LYS A CA 1
ATOM 1427 C C . LYS A 1 185 ? -4.461 3.231 19.668 1.00 86.81 185 LYS A C 1
ATOM 1429 O O . LYS A 1 185 ? -4.987 3.033 20.763 1.00 86.81 185 LYS A O 1
ATOM 1434 N N . LYS A 1 186 ? -3.158 3.003 19.462 1.00 87.50 186 LYS A N 1
ATOM 1435 C CA . LYS A 1 186 ? -2.239 2.493 20.496 1.00 87.50 186 LYS A CA 1
ATOM 1436 C C . LYS A 1 186 ? -2.105 3.441 21.690 1.00 87.50 186 LYS A C 1
ATOM 1438 O O . LYS A 1 186 ? -1.944 2.985 22.818 1.00 87.50 186 LYS A O 1
ATOM 1443 N N . GLN A 1 187 ? -2.179 4.750 21.450 1.00 85.31 187 GLN A N 1
ATOM 1444 C CA . GLN A 1 187 ? -2.150 5.786 22.487 1.00 85.31 187 GLN A CA 1
ATOM 1445 C C . GLN A 1 187 ? -3.517 6.026 23.148 1.00 85.31 187 GLN A C 1
ATOM 1447 O O . GLN A 1 187 ? -3.597 6.843 24.063 1.00 85.31 187 GLN A O 1
ATOM 1452 N N . GLY A 1 188 ? -4.577 5.342 22.701 1.00 77.19 188 GLY A N 1
ATOM 1453 C CA . GLY A 1 188 ? -5.940 5.582 23.169 1.00 77.19 188 GLY A CA 1
ATOM 1454 C C . GLY A 1 188 ? -6.465 6.962 22.771 1.00 77.19 188 GLY A C 1
ATOM 1455 O O . GLY A 1 188 ? -7.171 7.582 23.564 1.00 77.19 188 GLY A O 1
ATOM 1456 N N . LYS A 1 189 ? -6.084 7.446 21.582 1.00 59.84 189 LYS A N 1
ATOM 1457 C CA . LYS A 1 189 ? -6.550 8.704 20.985 1.00 59.84 189 LYS A CA 1
ATOM 1458 C C . LYS A 1 189 ? -7.476 8.462 19.802 1.00 59.84 189 LYS A C 1
ATOM 1460 O O . LYS A 1 189 ? -7.285 7.436 19.110 1.00 59.84 189 LYS A O 1
#

Foldseek 3Di:
DDDDDDDPPPDDDVVVVVVVVVVVVVVVPDPPLVFQAQDVVLLVVLVVVLVVLVVVLVVCQVVLDALVVVVVVVVVVLVVLVVQLVVQCVSAQQAFEPPPVPPPCPLPCVVVVCVPPDPPQQDDLDRPDGGHPLSSLSVNLSSLSVVVSVVQNVCGPSGNHNVCVVSSVSNSSSSVSNNSSSVCSVVSD

pLDDT: mean 78.76, std 20.6, range [32.28, 98.62]

Secondary structure (DSSP, 8-state):
-------------HHHHHHHHHHHHHHT------SPPP-HHHHHHHHHHHHHHHHHHHHHHHHT--TGGGHHHHHHHHHHHHHHHHHHHHH-TT-BPPPTTTTTT-S-HHHHHHTTTS-S-S----TT-SB-HHHHHHHHHHHHHHHHHHHHHHTGGG-S-TTTHHHHHHHHHHHHHHHHHHHHHHTT-

Sequence (189 aa):
MARLRAFLILHPRPEQWLLVLLLYGALVGCTVRLIQPHDEVIDRNVSRFHEEFLRFTIEQGRTRGTFAANQAFYDTWQPRLTTLTARALAANPSGRCPGTETFGGLFPQSLSATRGAAPAAGGRVDAASVGDCTAQLLKLLEDQFEDFAKFHNAQGALGLPPEARAPRELVLTSARAVLYVELAKKQGK